Protein AF-0000000072558453 (afdb_homodimer)

Foldseek 3Di:
DPALWDLKKKKKKQWAWDPPDDLVRLVCCVVPPQVVLLCVLLVVLAWPDKDKDADDPPPPVVPPPDDDDPGGIMIMIIGNDPVSVVSSCVPPCCVVPNVVSCVVITDPVRMDMDMDTGGHQDDPRDGNDPPPDPPDD/DPALWDLKKKKKKQWAWDPPDDLVRLVCCVVPPQVVLLCVLLVVLAWPDKDKAADDPPPPVVPPPDDDDPGGIMIMIIGNDPVSVVSSCVPPCCVVPNVVSCVVITDPVRMDMDMDTGGHQDDPRDGNDPPPDVDDD

Nearest PDB structures (foldseek):
  3hf5-assembly2_C  TM=7.304E-01  e=2.212E-05  Pseudomonas reinekei
  3hfk-assembly1_D  TM=7.190E-01  e=1.842E-05  Pseudomonas reinekei
  3hfk-assembly1_A  TM=7.250E-01  e=2.081E-05  Pseudomonas reinekei
  6ntb-assembly1_B  TM=5.674E-01  e=9.727E-03  Cyanobium sp. PCC 7001
  4aff-assembly1_A  TM=5.437E-01  e=4.455E-02  Synechococcus elongatus

InterPro domains:
  IPR009799 EthD domain [PF07110] (18-106)
  IPR011008 Dimeric alpha-beta barrel [SSF54909] (9-112)

Secondary structure (DSSP, 8-state):
---SEEEEEEEEEEE-BPTT--HHHHHHHIIIIIHHHHHHHHHHTT--EEEEEEEPS-GGGG-TT--B---SEEEEEEESSHHHHHHHHHSHHIIIIIHHHHHHHB-TTT-EEEEEEEEEEEETTEE----S-----/---SEEEEEEEEEEE-BPTT--HHHHHHHIIIIIHHHHHHHHHHTT--EEEEEEEPS-GGGG-TT--B---SEEEEEEESSHHHHHHHHHSHHIIIIIHHHHHHHB-TTT-EEEEEEEEEEEETTEE----S-----

Sequence (274 aa):
MASTFRNVVKATFLVSKKEGLSDEEFRQHYTDIHAPMALEVCRRHGVLAYSIAEKETTRSAFGENAAFIDCDAITTFIFPDMQSLIGSFADPDYEARLAPDKATFCNRLKSQFAVSDEFSVVADGQEYMKRGSEFLGMASTFRNVVKATFLVSKKEGLSDEEFRQHYTDIHAPMALEVCRRHGVLAYSIAEKETTRSAFGENAAFIDCDAITTFIFPDMQSLIGSFADPDYEARLAPDKATFCNRLKSQFAVSDEFSVVADGQEYMKRGSEFLG

Structure (mmCIF, N/CA/C/O backbone):
data_AF-0000000072558453-model_v1
#
loop_
_entity.id
_entity.type
_entity.pdbx_description
1 polymer 'Predicted protein'
#
loop_
_atom_site.group_PDB
_atom_site.id
_atom_site.type_symbol
_atom_site.label_atom_id
_atom_site.label_alt_id
_atom_site.label_comp_id
_atom_site.label_asym_id
_atom_site.label_entity_id
_atom_site.label_seq_id
_atom_site.pdbx_PDB_ins_code
_atom_site.Cartn_x
_atom_site.Cartn_y
_atom_site.Cartn_z
_atom_site.occupancy
_atom_site.B_iso_or_equiv
_atom_site.auth_seq_id
_atom_site.auth_comp_id
_atom_site.auth_asym_id
_atom_site.auth_atom_id
_atom_site.pdbx_PDB_model_num
ATOM 1 N N . MET A 1 1 ? 11.539 2.85 23.312 1 37.09 1 MET A N 1
ATOM 2 C CA . MET A 1 1 ? 10.445 3.326 22.469 1 37.09 1 MET A CA 1
ATOM 3 C C . MET A 1 1 ? 10.227 2.402 21.281 1 37.09 1 MET A C 1
ATOM 5 O O . MET A 1 1 ? 11.164 1.774 20.797 1 37.09 1 MET A O 1
ATOM 9 N N . ALA A 1 2 ? 9.141 1.786 21.297 1 44.81 2 ALA A N 1
ATOM 10 C CA . ALA A 1 2 ? 8.938 0.788 20.25 1 44.81 2 ALA A CA 1
ATOM 11 C C . ALA A 1 2 ? 9.406 1.312 18.891 1 44.81 2 ALA A C 1
ATOM 13 O O . ALA A 1 2 ? 9.148 2.467 18.547 1 44.81 2 ALA A O 1
ATOM 14 N N . SER A 1 3 ? 10.438 0.73 18.406 1 49.59 3 SER A N 1
ATOM 15 C CA . SER A 1 3 ? 11.047 1.171 17.156 1 49.59 3 SER A CA 1
ATOM 16 C C . SER A 1 3 ? 10 1.323 16.062 1 49.59 3 SER A C 1
ATOM 18 O O . SER A 1 3 ? 9.109 0.483 15.922 1 49.59 3 SER A O 1
ATOM 20 N N . THR A 1 4 ? 9.812 2.512 15.445 1 60.72 4 THR A N 1
ATOM 21 C CA . THR A 1 4 ? 8.914 2.848 14.344 1 60.72 4 THR A CA 1
ATOM 22 C C . THR A 1 4 ? 9.258 2.035 13.102 1 60.72 4 THR A C 1
ATOM 24 O O . THR A 1 4 ? 8.438 1.909 12.188 1 60.72 4 THR A O 1
ATOM 27 N N . PHE A 1 5 ? 10.469 1.479 13.211 1 66.44 5 PHE A N 1
ATOM 28 C CA . PHE A 1 5 ? 10.922 0.74 12.039 1 66.44 5 PHE A CA 1
ATOM 29 C C . PHE A 1 5 ? 10.586 -0.741 12.172 1 66.44 5 PHE A C 1
ATOM 31 O O . PHE A 1 5 ? 10.836 -1.349 13.219 1 66.44 5 PHE A O 1
ATOM 38 N N . ARG A 1 6 ? 9.906 -1.085 11.148 1 71.94 6 ARG A N 1
ATOM 39 C CA . ARG A 1 6 ? 9.688 -2.525 11.055 1 71.94 6 ARG A CA 1
ATOM 40 C C . ARG A 1 6 ? 10.82 -3.197 10.281 1 71.94 6 ARG A C 1
ATOM 42 O O . ARG A 1 6 ? 11.148 -2.779 9.164 1 71.94 6 ARG A O 1
ATOM 49 N N . ASN A 1 7 ? 11.484 -4.043 10.883 1 83.5 7 ASN A N 1
ATOM 50 C CA . ASN A 1 7 ? 12.539 -4.777 10.195 1 83.5 7 ASN A CA 1
ATOM 51 C C . ASN A 1 7 ? 11.961 -5.82 9.242 1 83.5 7 ASN A C 1
ATOM 53 O O . ASN A 1 7 ? 12.203 -7.016 9.406 1 83.5 7 ASN A O 1
ATOM 57 N N . VAL A 1 8 ? 11.117 -5.289 8.344 1 92.38 8 VAL A N 1
ATOM 58 C CA . VAL A 1 8 ? 10.492 -6.129 7.32 1 92.38 8 VAL A CA 1
ATOM 59 C C . VAL A 1 8 ? 10.656 -5.48 5.949 1 92.38 8 VAL A C 1
ATOM 61 O O . VAL A 1 8 ? 11.133 -4.348 5.844 1 92.38 8 VAL A O 1
ATOM 64 N N . VAL A 1 9 ? 10.398 -6.277 4.945 1 93.06 9 VAL A N 1
ATOM 65 C CA . VAL A 1 9 ? 10.359 -5.777 3.574 1 93.06 9 VAL A CA 1
ATOM 66 C C . VAL A 1 9 ? 8.93 -5.805 3.051 1 93.06 9 VAL A C 1
ATOM 68 O O . VAL A 1 9 ? 8.242 -6.824 3.154 1 93.06 9 VAL A O 1
ATOM 71 N N . LYS A 1 10 ? 8.531 -4.656 2.553 1 95.19 10 LYS A N 1
ATOM 72 C CA . LYS A 1 10 ? 7.195 -4.527 1.973 1 95.19 10 LYS A CA 1
ATOM 73 C C . LYS A 1 10 ? 7.258 -4.516 0.448 1 95.19 10 LYS A C 1
ATOM 75 O O . LYS A 1 10 ? 8.008 -3.734 -0.142 1 95.19 10 LYS A O 1
ATOM 80 N N . ALA A 1 11 ? 6.504 -5.414 -0.154 1 95.62 11 ALA A N 1
ATOM 81 C CA . ALA A 1 11 ? 6.285 -5.379 -1.598 1 95.62 11 ALA A CA 1
ATOM 82 C C . ALA A 1 11 ? 4.863 -4.93 -1.926 1 95.62 11 ALA A C 1
ATOM 84 O O . ALA A 1 11 ? 3.893 -5.488 -1.409 1 95.62 11 ALA A O 1
ATOM 85 N N . THR A 1 12 ? 4.754 -3.875 -2.717 1 96.62 12 THR A N 1
ATOM 86 C CA . THR A 1 12 ? 3.467 -3.342 -3.152 1 96.62 12 THR A CA 1
ATOM 87 C C . THR A 1 12 ? 3.309 -3.48 -4.664 1 96.62 12 THR A C 1
ATOM 89 O O . THR A 1 12 ? 4.191 -3.084 -5.426 1 96.62 12 THR A O 1
ATOM 92 N N . PHE A 1 13 ? 2.184 -4.062 -5.094 1 96.69 13 PHE A N 1
ATOM 93 C CA . PHE A 1 13 ? 1.881 -4.227 -6.512 1 96.69 13 PHE A CA 1
ATOM 94 C C . PHE A 1 13 ? 0.642 -3.426 -6.895 1 96.69 13 PHE A C 1
ATOM 96 O O . PHE A 1 13 ? -0.406 -3.551 -6.262 1 96.69 13 PHE A O 1
ATOM 103 N N . LEU A 1 14 ? 0.81 -2.539 -7.844 1 97.06 14 LEU A N 1
ATOM 104 C CA . LEU A 1 14 ? -0.334 -1.99 -8.562 1 97.06 14 LEU A CA 1
ATOM 105 C C . LEU A 1 14 ? -0.692 -2.863 -9.766 1 97.06 14 LEU A C 1
ATOM 107 O O . LEU A 1 14 ? -0.005 -2.834 -10.789 1 97.06 14 LEU A O 1
ATOM 111 N N . VAL A 1 15 ? -1.794 -3.605 -9.633 1 97.38 15 VAL A N 1
ATOM 112 C CA . VAL A 1 15 ? -2.148 -4.594 -10.648 1 97.38 15 VAL A CA 1
ATOM 113 C C . VAL A 1 15 ? -3.232 -4.023 -11.562 1 97.38 15 VAL A C 1
ATOM 115 O O . VAL A 1 15 ? -4.277 -3.57 -11.094 1 97.38 15 VAL A O 1
ATOM 118 N N . SER A 1 16 ? -2.949 -4.031 -12.859 1 97 16 SER A N 1
ATOM 119 C CA . SER A 1 16 ? -3.928 -3.639 -13.867 1 97 16 SER A CA 1
ATOM 120 C C . SER A 1 16 ? -4.395 -4.84 -14.68 1 97 16 SER A C 1
ATOM 122 O O . SER A 1 16 ? -3.582 -5.68 -15.078 1 97 16 SER A O 1
ATOM 124 N N . LYS A 1 17 ? -5.625 -4.852 -14.836 1 97.44 17 LYS A N 1
ATOM 125 C CA . LYS A 1 17 ? -6.18 -5.992 -15.555 1 97.44 17 LYS A CA 1
ATOM 126 C C . LYS A 1 17 ? -5.859 -5.914 -17.047 1 97.44 17 LYS A C 1
ATOM 128 O O . LYS A 1 17 ? -5.672 -4.824 -17.594 1 97.44 17 LYS A O 1
ATOM 133 N N . LYS A 1 18 ? -5.812 -7.062 -17.672 1 97.25 18 LYS A N 1
ATOM 134 C CA . LYS A 1 18 ? -5.625 -7.168 -19.125 1 97.25 18 LYS A CA 1
ATOM 135 C C . LYS A 1 18 ? -6.793 -6.539 -19.875 1 97.25 18 LYS A C 1
ATOM 137 O O . LYS A 1 18 ? -7.945 -6.656 -19.453 1 97.25 18 LYS A O 1
ATOM 142 N N . GLU A 1 19 ? -6.449 -5.949 -21 1 96.69 19 GLU A N 1
ATOM 143 C CA . GLU A 1 19 ? -7.496 -5.379 -21.844 1 96.69 19 GLU A CA 1
ATOM 144 C C . GLU A 1 19 ? -8.539 -6.426 -22.219 1 96.69 19 GLU A C 1
ATOM 146 O O . GLU A 1 19 ? -8.195 -7.566 -22.531 1 96.69 19 GLU A O 1
ATOM 151 N N . GLY A 1 20 ? -9.781 -6.02 -22.109 1 96.88 20 GLY A N 1
ATOM 152 C CA . GLY A 1 20 ? -10.852 -6.906 -22.516 1 96.88 20 GLY A CA 1
ATOM 153 C C . GLY A 1 20 ? -11.508 -7.633 -21.359 1 96.88 20 GLY A C 1
ATOM 154 O O . GLY A 1 20 ? -12.617 -8.156 -21.5 1 96.88 20 GLY A O 1
ATOM 155 N N . LEU A 1 21 ? -10.852 -7.77 -20.266 1 97.12 21 LEU A N 1
ATOM 156 C CA . LEU A 1 21 ? -11.445 -8.398 -19.094 1 97.12 21 LEU A CA 1
ATOM 157 C C . LEU A 1 21 ? -12.367 -7.426 -18.359 1 97.12 21 LEU A C 1
ATOM 159 O O . LEU A 1 21 ? -12.047 -6.246 -18.219 1 97.12 21 LEU A O 1
ATOM 163 N N . SER A 1 22 ? -13.484 -7.941 -17.938 1 96.5 22 SER A N 1
ATOM 164 C CA . SER A 1 22 ? -14.328 -7.148 -17.062 1 96.5 22 SER A CA 1
ATOM 165 C C . SER A 1 22 ? -13.75 -7.074 -15.648 1 96.5 22 SER A C 1
ATOM 167 O O . SER A 1 22 ? -12.906 -7.898 -15.281 1 96.5 22 SER A O 1
ATOM 169 N N . ASP A 1 23 ? -14.227 -6.09 -14.922 1 93.44 23 ASP A N 1
ATOM 170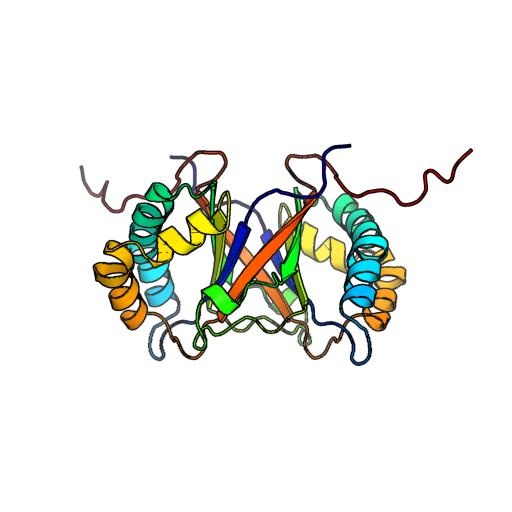 C CA . ASP A 1 23 ? -13.805 -5.98 -13.531 1 93.44 23 ASP A CA 1
ATOM 171 C C . ASP A 1 23 ? -14.102 -7.273 -12.766 1 93.44 23 ASP A C 1
ATOM 173 O O . ASP A 1 23 ? -13.273 -7.734 -11.977 1 93.44 23 ASP A O 1
ATOM 177 N N . GLU A 1 24 ? -15.25 -7.805 -13.047 1 94.31 24 GLU A N 1
ATOM 178 C CA . GLU A 1 24 ? -15.68 -9.008 -12.344 1 94.31 24 GLU A CA 1
ATOM 179 C C . GLU A 1 24 ? -14.805 -10.203 -12.711 1 94.31 24 GLU A C 1
ATOM 181 O O . GLU A 1 24 ? -14.391 -10.969 -11.844 1 94.31 24 GLU A O 1
ATOM 186 N N . GLU A 1 25 ? -14.508 -10.359 -13.945 1 96.31 25 GLU A N 1
ATOM 187 C CA . GLU A 1 25 ? -13.656 -11.453 -14.398 1 96.31 25 GLU A CA 1
ATOM 188 C C . GLU A 1 25 ? -12.258 -11.352 -13.789 1 96.31 25 GLU A C 1
ATOM 190 O O . GLU A 1 25 ? -11.695 -12.344 -13.328 1 96.31 25 GLU A O 1
ATOM 195 N N . PHE A 1 26 ? -11.734 -10.164 -13.812 1 96.62 26 PHE A N 1
ATOM 196 C CA . PHE A 1 26 ? -10.422 -9.93 -13.227 1 96.62 26 PHE A CA 1
ATOM 197 C C . PHE A 1 26 ? -10.422 -10.266 -11.742 1 96.62 26 PHE A C 1
ATOM 199 O O . PHE A 1 26 ? -9.586 -11.039 -11.273 1 96.62 26 PHE A O 1
ATOM 206 N N . ARG A 1 27 ? -11.352 -9.695 -11.094 1 93.44 27 ARG A N 1
ATOM 207 C CA . ARG A 1 27 ? -11.406 -9.875 -9.641 1 93.44 27 ARG A CA 1
ATOM 208 C C . ARG A 1 27 ? -11.523 -11.352 -9.273 1 93.44 27 ARG A C 1
ATOM 210 O O . ARG A 1 27 ? -10.828 -11.828 -8.383 1 93.44 27 ARG A O 1
ATOM 217 N N . GLN A 1 28 ? -12.422 -12.078 -9.93 1 93.56 28 GLN A N 1
ATOM 218 C CA . GLN A 1 28 ? -12.625 -13.492 -9.648 1 93.56 28 GLN A CA 1
ATOM 219 C C . GLN A 1 28 ? -11.352 -14.297 -9.891 1 93.56 28 GLN A C 1
ATOM 221 O O . GLN A 1 28 ? -10.938 -15.094 -9.039 1 93.56 28 GLN A O 1
ATOM 226 N N . HIS A 1 29 ? -10.758 -14.07 -10.984 1 96.56 29 HIS A N 1
ATOM 227 C CA . HIS A 1 29 ? -9.539 -14.812 -11.289 1 96.56 29 HIS A CA 1
ATOM 228 C C . HIS A 1 29 ? -8.422 -14.453 -10.312 1 96.56 29 HIS A C 1
ATOM 230 O O . HIS A 1 29 ? -7.727 -15.336 -9.805 1 96.56 29 HIS A O 1
ATOM 236 N N . TYR A 1 30 ? -8.281 -13.188 -10.055 1 95.56 30 TYR A N 1
ATOM 237 C CA . TYR A 1 30 ? -7.184 -12.68 -9.234 1 95.56 30 TYR A CA 1
ATOM 238 C C . TYR A 1 30 ? -7.293 -13.195 -7.805 1 95.56 30 TYR A C 1
ATOM 240 O O . TYR A 1 30 ? -6.312 -13.68 -7.234 1 95.56 30 TYR A O 1
ATOM 248 N N . THR A 1 31 ? -8.453 -13.172 -7.301 1 92.69 31 THR A N 1
ATOM 249 C CA . THR A 1 31 ? -8.625 -13.477 -5.887 1 92.69 31 THR A CA 1
ATOM 250 C C . THR A 1 31 ? -8.852 -14.969 -5.676 1 92.69 31 THR A C 1
ATOM 252 O O . THR A 1 31 ? -8.422 -15.531 -4.668 1 92.69 31 THR A O 1
ATOM 255 N N . ASP A 1 32 ? -9.453 -15.594 -6.684 1 92.88 32 ASP A N 1
ATOM 256 C CA . ASP A 1 32 ? -9.875 -16.969 -6.457 1 92.88 32 ASP A CA 1
ATOM 257 C C . ASP A 1 32 ? -8.883 -17.969 -7.07 1 92.88 32 ASP A C 1
ATOM 259 O O . ASP A 1 32 ? -8.891 -19.141 -6.727 1 92.88 32 ASP A O 1
ATOM 263 N N . ILE A 1 33 ? -8.141 -17.531 -7.922 1 95.56 33 ILE A N 1
ATOM 264 C CA . ILE A 1 33 ? -7.227 -18.453 -8.594 1 95.56 33 ILE A CA 1
ATOM 265 C C . ILE A 1 33 ? -5.781 -18.016 -8.344 1 95.56 33 ILE A C 1
ATOM 267 O O . ILE A 1 33 ? -4.977 -18.797 -7.832 1 95.56 33 ILE A O 1
ATOM 271 N N . HIS A 1 34 ? -5.449 -16.766 -8.633 1 97.12 34 HIS A N 1
ATOM 272 C CA . HIS A 1 34 ? -4.059 -16.328 -8.57 1 97.12 34 HIS A CA 1
ATOM 273 C C . HIS A 1 34 ? -3.584 -16.234 -7.121 1 97.12 34 HIS A C 1
ATOM 275 O O . HIS A 1 34 ? -2.48 -16.672 -6.793 1 97.12 34 HIS A O 1
ATOM 281 N N . ALA A 1 35 ? -4.402 -15.68 -6.301 1 95.19 35 ALA A N 1
ATOM 282 C CA . ALA A 1 35 ? -3.99 -15.391 -4.934 1 95.19 35 ALA A CA 1
ATOM 283 C C . ALA A 1 35 ? -3.658 -16.672 -4.176 1 95.19 35 ALA A C 1
ATOM 285 O O . ALA A 1 35 ? -2.623 -16.766 -3.508 1 95.19 35 ALA A O 1
ATOM 286 N N . PRO A 1 36 ? -4.496 -17.719 -4.309 1 94.69 36 PRO A N 1
ATOM 287 C CA . PRO A 1 36 ? -4.121 -18.969 -3.643 1 94.69 36 PRO A CA 1
ATOM 288 C C . PRO A 1 36 ? -2.793 -19.531 -4.145 1 94.69 36 PRO A C 1
ATOM 290 O O . PRO A 1 36 ? -2.004 -20.062 -3.357 1 94.69 36 PRO A O 1
ATOM 293 N N . MET A 1 37 ? -2.521 -19.438 -5.367 1 96 37 MET A N 1
ATOM 294 C CA . MET A 1 37 ? -1.248 -19.891 -5.918 1 96 37 MET A CA 1
ATOM 295 C C . MET A 1 37 ? -0.089 -19.062 -5.359 1 96 37 MET A C 1
ATOM 297 O O . MET A 1 37 ? 0.942 -19.625 -4.977 1 96 37 MET A O 1
ATOM 301 N N . ALA A 1 38 ? -0.252 -17.766 -5.324 1 97.38 38 ALA A N 1
ATOM 302 C CA . ALA A 1 38 ? 0.771 -16.875 -4.773 1 97.38 38 ALA A CA 1
ATOM 303 C C . ALA A 1 38 ? 1.033 -17.188 -3.303 1 97.38 38 ALA A C 1
ATOM 305 O O . ALA A 1 38 ? 2.184 -17.203 -2.859 1 97.38 38 ALA A O 1
ATOM 306 N N . LEU A 1 39 ? -0.018 -17.438 -2.623 1 96.12 39 LEU A N 1
ATOM 307 C CA . LEU A 1 39 ? 0.106 -17.734 -1.201 1 96.12 39 LEU A CA 1
ATOM 308 C C . LEU A 1 39 ? 0.962 -18.969 -0.98 1 96.12 39 LEU A C 1
ATOM 310 O O . LEU A 1 39 ? 1.784 -19.016 -0.062 1 96.12 39 LEU A O 1
ATOM 314 N N . GLU A 1 40 ? 0.74 -19.953 -1.762 1 96.06 40 GLU A N 1
ATOM 315 C CA . GLU A 1 40 ? 1.517 -21.172 -1.637 1 96.06 40 GLU A CA 1
ATOM 316 C C . GLU A 1 40 ? 3.012 -20.906 -1.758 1 96.06 40 GLU A C 1
ATOM 318 O O . GLU A 1 40 ? 3.805 -21.375 -0.941 1 96.06 40 GLU A O 1
ATOM 323 N N . VAL A 1 41 ? 3.361 -20.125 -2.678 1 97.5 41 VAL A N 1
ATOM 324 C CA . VAL A 1 41 ? 4.762 -19.797 -2.902 1 97.5 41 VAL A CA 1
ATOM 325 C C . VAL A 1 41 ? 5.266 -18.906 -1.767 1 97.5 41 VAL A C 1
ATOM 327 O O . VAL A 1 41 ? 6.32 -19.172 -1.187 1 97.5 41 VAL A O 1
ATOM 330 N N . CYS A 1 42 ? 4.516 -17.891 -1.441 1 97.5 42 CYS A N 1
ATOM 331 C CA . CYS A 1 42 ? 4.949 -16.906 -0.452 1 97.5 42 CYS A CA 1
ATOM 332 C C . CYS A 1 42 ? 5.082 -17.547 0.926 1 97.5 42 CYS A C 1
ATOM 334 O O . CYS A 1 42 ? 5.973 -17.188 1.697 1 97.5 42 CYS A O 1
ATOM 336 N N . ARG A 1 43 ? 4.27 -18.484 1.165 1 96.19 43 ARG A N 1
ATOM 337 C CA . ARG A 1 43 ? 4.34 -19.172 2.443 1 96.19 43 ARG A CA 1
ATOM 338 C C . ARG A 1 43 ? 5.66 -19.922 2.588 1 96.19 43 ARG A C 1
ATOM 340 O O . ARG A 1 43 ? 6.266 -19.922 3.66 1 96.19 43 ARG A O 1
ATOM 347 N N . ARG A 1 44 ? 6.117 -20.516 1.561 1 97.44 44 ARG A N 1
ATOM 348 C CA . ARG A 1 44 ? 7.383 -21.25 1.577 1 97.44 44 ARG A CA 1
ATOM 349 C C . ARG A 1 44 ? 8.547 -20.312 1.91 1 97.44 44 ARG A C 1
ATOM 351 O O . ARG A 1 44 ? 9.602 -20.766 2.363 1 97.44 44 ARG A O 1
ATOM 358 N N . HIS A 1 45 ? 8.258 -19.062 1.711 1 97.94 45 HIS A N 1
ATOM 359 C CA . HIS A 1 45 ? 9.352 -18.094 1.876 1 97.94 45 HIS A CA 1
ATOM 360 C C . HIS A 1 45 ? 9.078 -17.141 3.029 1 97.94 45 HIS A C 1
ATOM 362 O O . HIS A 1 45 ? 9.664 -16.062 3.098 1 97.94 45 HIS A O 1
ATOM 368 N N . GLY A 1 46 ? 8.086 -17.438 3.826 1 97.31 46 GLY A N 1
ATOM 369 C CA . GLY A 1 46 ? 7.949 -16.797 5.125 1 97.31 46 GLY A CA 1
ATOM 370 C C . GLY A 1 46 ? 7.156 -15.5 5.078 1 97.31 46 GLY A C 1
ATOM 371 O O . GLY A 1 46 ? 7.395 -14.594 5.875 1 97.31 46 GLY A O 1
ATOM 372 N N . VAL A 1 47 ? 6.23 -15.422 4.238 1 97.38 47 VAL A N 1
ATOM 373 C CA . VAL A 1 47 ? 5.41 -14.219 4.168 1 97.38 47 VAL A CA 1
ATOM 374 C C . VAL A 1 47 ? 4.723 -13.984 5.516 1 97.38 47 VAL A C 1
ATOM 376 O O . VAL A 1 47 ? 4.25 -14.922 6.148 1 97.38 47 VAL A O 1
ATOM 379 N N . LEU A 1 48 ? 4.742 -12.703 5.938 1 95.56 48 LEU A N 1
ATOM 380 C CA . LEU A 1 48 ? 4.168 -12.32 7.223 1 95.56 48 LEU A CA 1
ATOM 381 C C . LEU A 1 48 ? 2.768 -11.75 7.043 1 95.56 48 LEU A C 1
ATOM 383 O O . LEU A 1 48 ? 1.928 -11.859 7.938 1 95.56 48 LEU A O 1
ATOM 387 N N . ALA A 1 49 ? 2.57 -11.172 5.945 1 94.81 49 ALA A N 1
ATOM 388 C CA . ALA A 1 49 ? 1.263 -10.609 5.621 1 94.81 49 ALA A CA 1
ATOM 389 C C . ALA A 1 49 ? 1.046 -10.555 4.113 1 94.81 49 ALA A C 1
ATOM 391 O O . ALA A 1 49 ? 1.999 -10.391 3.348 1 94.81 49 ALA A O 1
ATOM 392 N N . TYR A 1 50 ? -0.112 -10.734 3.695 1 96.62 50 TYR A N 1
ATOM 393 C CA . TYR A 1 50 ? -0.587 -10.68 2.316 1 96.62 50 TYR A CA 1
ATOM 394 C C . TYR A 1 50 ? -2.008 -10.133 2.25 1 96.62 50 TYR A C 1
ATOM 396 O O . TYR A 1 50 ? -2.926 -10.695 2.854 1 96.62 50 TYR A O 1
ATOM 404 N N . SER A 1 51 ? -2.145 -9 1.57 1 95.69 51 SER A N 1
ATOM 405 C CA . SER A 1 51 ? -3.469 -8.398 1.445 1 95.69 51 SER A CA 1
ATOM 406 C C . SER A 1 51 ? -3.723 -7.91 0.024 1 95.69 51 SER A C 1
ATOM 408 O O . SER A 1 51 ? -2.783 -7.559 -0.694 1 95.69 51 SER A O 1
ATOM 410 N N . ILE A 1 52 ? -4.988 -7.918 -0.346 1 94.69 52 ILE A N 1
ATOM 411 C CA . ILE A 1 52 ? -5.449 -7.395 -1.628 1 94.69 52 ILE A CA 1
ATOM 412 C C . ILE A 1 52 ? -6.492 -6.305 -1.395 1 94.69 52 ILE A C 1
ATOM 414 O O . ILE A 1 52 ? -7.5 -6.535 -0.721 1 94.69 52 ILE A O 1
ATOM 418 N N . ALA A 1 53 ? -6.137 -5.133 -1.913 1 93.81 53 ALA A N 1
ATOM 419 C CA . ALA A 1 53 ? -7.051 -3.998 -1.846 1 93.81 53 ALA A CA 1
ATOM 420 C C . ALA A 1 53 ? -7.688 -3.723 -3.207 1 93.81 53 ALA A C 1
ATOM 422 O O . ALA A 1 53 ? -6.984 -3.441 -4.18 1 93.81 53 ALA A O 1
ATOM 423 N N . GLU A 1 54 ? -8.953 -3.828 -3.227 1 89.5 54 GLU A 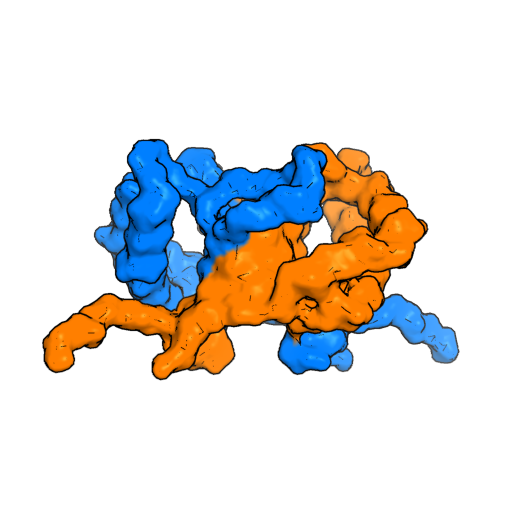N 1
ATOM 424 C CA . GLU A 1 54 ? -9.695 -3.59 -4.465 1 89.5 54 GLU A CA 1
ATOM 425 C C . GLU A 1 54 ? -10.305 -2.191 -4.484 1 89.5 54 GLU A C 1
ATOM 427 O O . GLU A 1 54 ? -10.789 -1.705 -3.459 1 89.5 54 GLU A O 1
ATOM 432 N N . LYS A 1 55 ? -10.125 -1.586 -5.633 1 77.81 55 LYS A N 1
ATOM 433 C CA . LYS A 1 55 ? -10.617 -0.22 -5.785 1 77.81 55 LYS A CA 1
ATOM 434 C C . LYS A 1 55 ? -12.07 -0.108 -5.348 1 77.81 55 LYS A C 1
ATOM 436 O O . LYS A 1 55 ? -12.883 -0.985 -5.648 1 77.81 55 LYS A O 1
ATOM 441 N N . GLU A 1 56 ? -12.266 0.886 -4.492 1 70.56 56 GLU A N 1
ATOM 442 C CA . GLU A 1 56 ? -13.648 1.144 -4.086 1 70.56 56 GLU A CA 1
ATOM 443 C C . GLU A 1 56 ? -14.383 1.992 -5.121 1 70.56 56 GLU A C 1
ATOM 445 O O . GLU A 1 56 ? -13.766 2.822 -5.797 1 70.56 56 GLU A O 1
ATOM 450 N N . THR A 1 57 ? -15.641 1.778 -5.191 1 62.59 57 THR A N 1
ATOM 451 C CA . THR A 1 57 ? -16.547 2.426 -6.121 1 62.59 57 THR A CA 1
ATOM 452 C C . THR A 1 57 ? -16.922 3.826 -5.637 1 62.59 57 THR A C 1
ATOM 454 O O . THR A 1 57 ? -17.5 4.613 -6.383 1 62.59 57 THR A O 1
ATOM 457 N N . THR A 1 58 ? -16.516 4.176 -4.441 1 65.88 58 THR A N 1
ATOM 458 C CA . THR A 1 58 ? -17.078 5.449 -3.998 1 65.88 58 THR A CA 1
ATOM 459 C C . THR A 1 58 ? -16.062 6.578 -4.207 1 65.88 58 THR A C 1
ATOM 461 O O . THR A 1 58 ? -15.898 7.438 -3.342 1 65.88 58 THR A O 1
ATOM 464 N N . ARG A 1 59 ? -15.594 6.742 -5.32 1 70.94 59 ARG A N 1
ATOM 465 C CA . ARG A 1 59 ? -14.648 7.781 -5.707 1 70.94 59 ARG A CA 1
ATOM 466 C C . ARG A 1 59 ? -15.305 9.156 -5.691 1 70.94 59 ARG A C 1
ATOM 468 O O . ARG A 1 59 ? -14.625 10.172 -5.531 1 70.94 59 ARG A O 1
ATOM 475 N N . SER A 1 60 ? -16.5 9.148 -5.676 1 69.62 60 SER A N 1
ATOM 476 C CA . SER A 1 60 ? -17.219 10.406 -5.812 1 69.62 60 SER A CA 1
ATOM 477 C C . SER A 1 60 ? -17.094 11.258 -4.551 1 69.62 60 SER A C 1
ATOM 479 O O . SER A 1 60 ? -17.281 12.477 -4.594 1 69.62 60 SER A O 1
ATOM 481 N N . ALA A 1 61 ? -16.781 10.656 -3.49 1 75.12 61 ALA A N 1
ATOM 482 C CA . ALA A 1 61 ? -16.703 11.391 -2.227 1 75.12 61 ALA A CA 1
ATOM 483 C C . ALA A 1 61 ? -15.469 12.281 -2.191 1 75.12 61 ALA A C 1
ATOM 485 O O . ALA A 1 61 ? -15.375 13.195 -1.36 1 75.12 61 ALA A O 1
ATOM 486 N N . PHE A 1 62 ? -14.492 12.117 -3.076 1 80.81 62 PHE A N 1
ATOM 487 C CA . PHE A 1 62 ? -13.219 12.82 -2.977 1 80.81 62 PHE A CA 1
ATOM 488 C C . PHE A 1 62 ? -13.094 13.875 -4.07 1 80.81 62 PHE A C 1
ATOM 490 O O . PHE A 1 62 ? -12.07 14.555 -4.176 1 80.81 62 PHE A O 1
ATOM 497 N N . GLY A 1 63 ? -14.172 14.188 -4.559 1 71.88 63 GLY A N 1
ATOM 498 C CA . GLY A 1 63 ? -14.219 15.281 -5.52 1 71.88 63 GLY A CA 1
ATOM 499 C C . GLY A 1 63 ? -13.609 14.914 -6.859 1 71.88 63 GLY A C 1
ATOM 500 O O . GLY A 1 63 ? -12.898 13.914 -6.977 1 71.88 63 GLY A O 1
ATOM 501 N N . GLU A 1 64 ? -13.797 15.75 -7.789 1 67.19 64 GLU A N 1
ATOM 502 C CA . GLU A 1 64 ? -13.414 15.555 -9.18 1 67.19 64 GLU A CA 1
ATOM 503 C C . GLU A 1 64 ? -11.906 15.711 -9.367 1 67.19 64 GLU A C 1
ATOM 505 O O . GLU A 1 64 ? -11.336 15.211 -10.336 1 67.19 64 GLU A O 1
ATOM 510 N N . ASN A 1 65 ? -11.25 16.312 -8.367 1 69.31 65 ASN A N 1
ATOM 511 C CA . ASN A 1 65 ? -9.844 16.641 -8.539 1 69.31 65 ASN A CA 1
ATOM 512 C C . ASN A 1 65 ? -8.938 15.594 -7.906 1 69.31 65 ASN A C 1
ATOM 514 O O . ASN A 1 65 ? -7.711 15.711 -7.965 1 69.31 65 ASN A O 1
ATOM 518 N N . ALA A 1 66 ? -9.586 14.711 -7.402 1 75.62 66 ALA A N 1
ATOM 519 C CA . ALA A 1 66 ? -8.758 13.68 -6.773 1 75.62 66 ALA A CA 1
ATOM 520 C C . ALA A 1 66 ? -8.031 12.852 -7.82 1 75.62 66 ALA A C 1
ATOM 522 O O . ALA A 1 66 ? -8.641 12.375 -8.781 1 75.62 66 ALA A O 1
ATOM 523 N N . ALA A 1 67 ? -6.723 12.836 -7.754 1 86.56 67 ALA A N 1
ATOM 524 C CA . ALA A 1 67 ? -5.906 12 -8.625 1 86.56 67 ALA A CA 1
ATOM 525 C C . ALA A 1 67 ? -5.832 10.57 -8.102 1 86.56 67 ALA A C 1
ATOM 527 O O . ALA A 1 67 ? -5.066 10.281 -7.18 1 86.56 67 ALA A O 1
ATOM 528 N N . PHE A 1 68 ? -6.613 9.766 -8.727 1 91.62 68 PHE A N 1
ATOM 529 C CA . PHE A 1 68 ? -6.691 8.391 -8.258 1 91.62 68 PHE A CA 1
ATOM 530 C C . PHE A 1 68 ? -5.617 7.531 -8.914 1 91.62 68 PHE A C 1
ATOM 532 O O . PHE A 1 68 ? -5.266 7.75 -10.078 1 91.62 68 PHE A O 1
ATOM 539 N N . ILE A 1 69 ? -5.113 6.617 -8.141 1 94.12 69 ILE A N 1
ATOM 540 C CA . ILE A 1 69 ? -4.234 5.594 -8.703 1 94.12 69 ILE A CA 1
ATOM 541 C C . ILE A 1 69 ? -4.984 4.793 -9.758 1 94.12 69 ILE A C 1
ATOM 543 O O . ILE A 1 69 ? -6.109 4.344 -9.531 1 94.12 69 ILE A O 1
ATOM 547 N N . ASP A 1 70 ? -4.332 4.691 -10.906 1 92.12 70 ASP A N 1
ATOM 548 C CA . ASP A 1 70 ? -4.961 3.971 -12.008 1 92.12 70 ASP A CA 1
ATOM 549 C C . ASP A 1 70 ? -4.535 2.504 -12.023 1 92.12 70 ASP A C 1
ATOM 551 O O . ASP A 1 70 ? -3.551 2.146 -12.672 1 92.12 70 ASP A O 1
ATOM 555 N N . CYS A 1 71 ? -5.203 1.693 -11.25 1 95.5 71 CYS A N 1
ATOM 556 C CA . CYS A 1 71 ? -5.012 0.249 -11.195 1 95.5 71 CYS A CA 1
ATOM 557 C C . CYS A 1 71 ? -6.289 -0.455 -10.758 1 95.5 71 CYS A C 1
ATOM 559 O O . CYS A 1 71 ? -7.285 0.199 -10.445 1 95.5 71 CYS A O 1
ATOM 561 N N . ASP A 1 72 ? -6.285 -1.763 -10.875 1 95.5 72 ASP A N 1
ATOM 562 C CA . ASP A 1 72 ? -7.484 -2.531 -10.562 1 95.5 72 ASP A CA 1
ATOM 563 C C . ASP A 1 72 ? -7.379 -3.176 -9.18 1 95.5 72 ASP A C 1
ATOM 565 O O . ASP A 1 72 ? -8.398 -3.469 -8.547 1 95.5 72 ASP A O 1
ATOM 569 N N . ALA A 1 73 ? -6.184 -3.375 -8.695 1 96.19 73 ALA A N 1
ATOM 570 C CA . ALA A 1 73 ? -5.938 -3.893 -7.352 1 96.19 73 ALA A CA 1
ATOM 571 C C . ALA A 1 73 ? -4.586 -3.426 -6.824 1 96.19 73 ALA A C 1
ATOM 573 O O . ALA A 1 73 ? -3.633 -3.268 -7.59 1 96.19 73 ALA A O 1
ATOM 574 N N . ILE A 1 74 ? -4.547 -3.162 -5.57 1 97.12 74 ILE A N 1
ATOM 575 C CA . ILE A 1 74 ? -3.289 -2.939 -4.867 1 97.12 74 ILE A CA 1
ATOM 576 C C . ILE A 1 74 ? -3.016 -4.105 -3.92 1 97.12 74 ILE A C 1
ATOM 578 O O . ILE A 1 74 ? -3.744 -4.312 -2.947 1 97.12 74 ILE A O 1
ATOM 582 N N . THR A 1 75 ? -2.004 -4.824 -4.215 1 97.5 75 THR A N 1
ATOM 583 C CA . THR A 1 75 ? -1.642 -5.992 -3.424 1 97.5 75 THR A CA 1
ATOM 584 C C . THR A 1 75 ? -0.365 -5.734 -2.629 1 97.5 75 THR A C 1
ATOM 586 O O . THR A 1 75 ? 0.591 -5.156 -3.152 1 97.5 75 THR A O 1
ATOM 589 N N . THR A 1 76 ? -0.383 -6.152 -1.391 1 97.38 76 THR A N 1
ATOM 590 C CA . THR A 1 76 ? 0.757 -5.93 -0.509 1 97.38 76 THR A CA 1
ATOM 591 C C . THR A 1 76 ? 1.229 -7.242 0.107 1 97.38 76 THR A C 1
ATOM 593 O O . THR A 1 76 ? 0.415 -8.047 0.558 1 97.38 76 THR A O 1
ATOM 596 N N . PHE A 1 77 ? 2.533 -7.438 0.063 1 97.06 77 PHE A N 1
ATOM 597 C CA . PHE A 1 77 ? 3.205 -8.516 0.779 1 97.06 77 PHE A CA 1
ATOM 598 C C . PHE A 1 77 ? 4.199 -7.957 1.789 1 97.06 77 PHE A C 1
ATOM 600 O O . PHE A 1 77 ? 4.914 -6.992 1.499 1 97.06 77 PHE A O 1
ATOM 607 N N . ILE A 1 78 ? 4.258 -8.562 2.93 1 96.5 78 ILE A N 1
ATOM 608 C CA . ILE A 1 78 ? 5.293 -8.281 3.918 1 96.5 78 ILE A CA 1
ATOM 609 C C . ILE A 1 78 ? 6.141 -9.531 4.145 1 96.5 78 ILE A C 1
ATOM 611 O O . ILE A 1 78 ? 5.617 -10.594 4.504 1 96.5 78 ILE A O 1
ATOM 615 N N . PHE A 1 79 ? 7.398 -9.391 3.924 1 96.38 79 PHE A N 1
ATOM 616 C CA . PHE A 1 79 ? 8.367 -10.453 4.16 1 96.38 79 PHE A CA 1
ATOM 617 C C . PHE A 1 79 ? 9.328 -10.078 5.277 1 96.38 79 PHE A C 1
ATOM 619 O O . PHE A 1 79 ? 9.539 -8.891 5.547 1 96.38 79 PHE A O 1
ATOM 626 N N . PRO A 1 80 ? 9.969 -11.102 5.898 1 95.25 80 PRO A N 1
ATOM 627 C CA . PRO A 1 80 ? 10.891 -10.773 6.992 1 95.25 80 PRO A CA 1
ATOM 628 C C . PRO A 1 80 ? 12.164 -10.086 6.504 1 95.25 80 PRO A C 1
ATOM 630 O O . PRO A 1 80 ? 12.812 -9.367 7.266 1 95.25 80 PRO A O 1
ATOM 633 N N . ASP A 1 81 ? 12.539 -10.352 5.281 1 92.94 81 ASP A N 1
ATOM 634 C CA . ASP A 1 81 ? 13.758 -9.766 4.73 1 92.94 81 ASP A CA 1
ATOM 635 C C . ASP A 1 81 ? 13.758 -9.836 3.205 1 92.94 81 ASP A C 1
ATOM 637 O O . ASP A 1 81 ? 12.852 -10.414 2.604 1 92.94 81 ASP A O 1
ATOM 641 N N . MET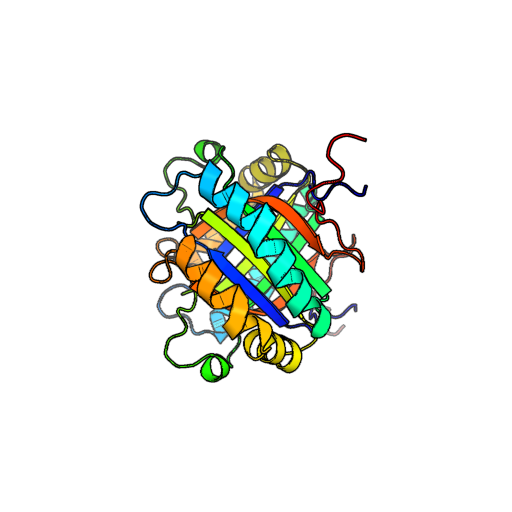 A 1 82 ? 14.75 -9.219 2.635 1 92.38 82 MET A N 1
ATOM 642 C CA . MET A 1 82 ? 14.883 -9.141 1.182 1 92.38 82 MET A CA 1
ATOM 643 C C . MET A 1 82 ? 15.102 -10.516 0.573 1 92.38 82 MET A C 1
ATOM 645 O O . MET A 1 82 ? 14.617 -10.805 -0.523 1 92.38 82 MET A O 1
ATOM 649 N N . GLN A 1 83 ? 15.812 -11.367 1.259 1 94.38 83 GLN A N 1
ATOM 650 C CA . GLN A 1 83 ? 16.078 -12.711 0.754 1 94.38 83 GLN A CA 1
ATOM 651 C C . GLN A 1 83 ? 14.797 -13.508 0.583 1 94.38 83 GLN A C 1
ATOM 653 O O . GLN A 1 83 ? 14.633 -14.227 -0.403 1 94.38 83 GLN A O 1
ATOM 658 N N . SER A 1 84 ? 13.945 -13.344 1.542 1 96.56 84 SER A N 1
ATOM 659 C CA . SER A 1 84 ? 12.656 -14.023 1.462 1 96.56 84 SER A CA 1
ATOM 660 C C . SER A 1 84 ? 11.859 -13.562 0.244 1 96.56 84 SER A C 1
ATOM 662 O O . SER A 1 84 ? 11.281 -14.383 -0.472 1 96.56 84 SER A O 1
ATOM 664 N N . LEU A 1 85 ? 11.828 -12.297 -0.02 1 95.31 85 LEU A N 1
ATOM 665 C CA . LEU A 1 85 ? 11.125 -11.75 -1.172 1 95.31 85 LEU A CA 1
ATOM 666 C C . LEU A 1 85 ? 11.742 -12.25 -2.475 1 95.31 85 LEU A C 1
ATOM 668 O O . LEU A 1 85 ? 11.031 -12.766 -3.342 1 95.31 85 LEU A O 1
ATOM 672 N N . ILE A 1 86 ? 13.008 -12.156 -2.557 1 93.56 86 ILE A N 1
ATOM 673 C CA . ILE A 1 86 ? 13.703 -12.602 -3.76 1 93.56 86 ILE A CA 1
ATOM 674 C C . ILE A 1 86 ? 13.477 -14.094 -3.965 1 93.56 86 ILE A C 1
ATOM 676 O O . ILE A 1 86 ? 13.234 -14.547 -5.09 1 93.56 86 ILE A O 1
ATOM 680 N N . GLY A 1 87 ? 13.57 -14.82 -2.891 1 96.06 87 GLY A N 1
ATOM 681 C CA . GLY A 1 87 ? 13.328 -16.25 -2.957 1 96.06 87 GLY A CA 1
ATOM 682 C C . GLY A 1 87 ? 11.953 -16.594 -3.498 1 96.06 87 GLY A C 1
ATOM 683 O O . GLY A 1 87 ? 11.789 -17.594 -4.195 1 96.06 87 GLY A O 1
ATOM 684 N N . SER A 1 88 ? 10.977 -15.789 -3.168 1 96.44 88 SER A N 1
ATOM 685 C CA . SER A 1 88 ? 9.625 -16.047 -3.654 1 96.44 88 SER A CA 1
ATOM 686 C C . SER A 1 88 ? 9.539 -15.875 -5.168 1 96.44 88 SER A C 1
ATOM 688 O O . SER A 1 88 ? 8.844 -16.625 -5.844 1 96.44 88 SER A O 1
ATOM 690 N N . PHE A 1 89 ? 10.219 -14.922 -5.773 1 93.56 89 PHE A N 1
ATOM 691 C CA . PHE A 1 89 ? 10.227 -14.711 -7.215 1 93.56 89 PHE A CA 1
ATOM 692 C C . PHE A 1 89 ? 11.07 -15.766 -7.914 1 93.56 89 PHE A C 1
ATOM 694 O O . PHE A 1 89 ? 10.867 -16.047 -9.094 1 93.56 89 PHE A O 1
ATOM 701 N N . ALA A 1 90 ? 12 -16.328 -7.145 1 94.88 90 ALA A N 1
ATOM 702 C CA . ALA A 1 90 ? 12.898 -17.344 -7.711 1 94.88 90 ALA A CA 1
ATOM 703 C C . ALA A 1 90 ? 12.336 -18.75 -7.535 1 94.88 90 ALA A C 1
ATOM 705 O O . ALA A 1 90 ? 12.898 -19.719 -8.039 1 94.88 90 ALA A O 1
ATOM 706 N N . ASP A 1 91 ? 11.305 -18.844 -6.816 1 97.19 91 ASP A N 1
ATOM 707 C CA . ASP A 1 91 ? 10.688 -20.141 -6.59 1 97.19 91 ASP A CA 1
ATOM 708 C C . ASP A 1 91 ? 10.312 -20.812 -7.914 1 97.19 91 ASP A C 1
ATOM 710 O O . ASP A 1 91 ? 9.773 -20.156 -8.812 1 97.19 91 ASP A O 1
ATOM 714 N N . PRO A 1 92 ? 10.555 -22.094 -8.062 1 97.5 92 PRO A N 1
ATOM 715 C CA . PRO A 1 92 ? 10.242 -22.781 -9.32 1 97.5 92 PRO A CA 1
ATOM 716 C C . PRO A 1 92 ? 8.766 -22.672 -9.695 1 97.5 92 PRO A C 1
ATOM 718 O O . PRO A 1 92 ? 8.422 -22.641 -10.875 1 97.5 92 PRO A O 1
ATOM 721 N N . ASP A 1 93 ? 7.945 -22.641 -8.719 1 97.44 93 ASP A N 1
ATOM 722 C CA . ASP A 1 93 ? 6.512 -22.562 -9 1 97.44 93 ASP A CA 1
ATOM 723 C C . ASP A 1 93 ? 6.129 -21.172 -9.516 1 97.44 93 ASP A C 1
ATOM 725 O O . ASP A 1 93 ? 5.062 -21.016 -10.109 1 97.44 93 ASP A O 1
ATOM 729 N N . TYR A 1 94 ? 6.918 -20.203 -9.227 1 96.69 94 TYR A N 1
ATOM 730 C CA . TYR A 1 94 ? 6.641 -18.891 -9.797 1 96.69 94 TYR A CA 1
ATOM 731 C C . TYR A 1 94 ? 6.723 -18.922 -11.32 1 96.69 94 TYR A C 1
ATOM 733 O O . TYR A 1 94 ? 5.773 -18.547 -12.008 1 96.69 94 TYR A O 1
ATOM 741 N N . GLU A 1 95 ? 7.801 -19.375 -11.805 1 94.69 95 GLU A N 1
ATOM 742 C CA . GLU A 1 95 ? 8.023 -19.422 -13.25 1 94.69 95 GLU A CA 1
ATOM 743 C C . GLU A 1 95 ? 7.09 -20.438 -13.914 1 94.69 95 GLU A C 1
ATOM 745 O O . GLU A 1 95 ? 6.594 -20.188 -15.016 1 94.69 95 GLU A O 1
ATOM 750 N N . ALA A 1 96 ? 6.859 -21.484 -13.203 1 97.19 96 ALA A N 1
ATOM 751 C CA . ALA A 1 96 ? 6.113 -22.594 -13.797 1 97.19 96 ALA A CA 1
ATOM 752 C C . ALA A 1 96 ? 4.613 -22.297 -13.805 1 97.19 96 ALA A C 1
ATOM 754 O O . ALA A 1 96 ? 3.895 -22.75 -14.703 1 97.19 96 ALA A O 1
ATOM 755 N N . ARG A 1 97 ? 4.137 -21.547 -12.797 1 97.44 97 ARG A N 1
ATOM 756 C CA . ARG A 1 97 ? 2.691 -21.453 -12.617 1 97.44 97 ARG A CA 1
ATOM 757 C C . ARG A 1 97 ? 2.244 -20 -12.508 1 97.44 97 ARG A C 1
ATOM 759 O O . ARG A 1 97 ? 1.318 -19.562 -13.203 1 97.44 97 ARG A O 1
ATOM 766 N N . LEU A 1 98 ? 2.883 -19.188 -11.648 1 97.44 98 LEU A N 1
ATOM 767 C CA . LEU A 1 98 ? 2.402 -17.844 -11.359 1 97.44 98 LEU A CA 1
ATOM 768 C C . LEU A 1 98 ? 2.635 -16.922 -12.539 1 97.44 98 LEU A C 1
ATOM 770 O O . LEU A 1 98 ? 1.738 -16.156 -12.93 1 97.44 98 LEU A O 1
ATOM 774 N N . ALA A 1 99 ? 3.816 -16.969 -13.141 1 95.06 99 ALA A N 1
ATOM 775 C CA . ALA A 1 99 ? 4.141 -16.078 -14.25 1 95.06 99 ALA A CA 1
ATOM 776 C C . ALA A 1 99 ? 3.234 -16.328 -15.453 1 95.06 99 ALA A C 1
ATOM 778 O O . ALA A 1 99 ? 2.615 -15.406 -15.977 1 95.06 99 ALA A O 1
ATOM 779 N N . PRO A 1 100 ? 3.064 -17.594 -15.859 1 97 100 PRO A N 1
ATOM 780 C CA . PRO A 1 100 ? 2.131 -17.859 -16.953 1 97 100 PRO A CA 1
ATOM 781 C C . PRO A 1 100 ? 0.697 -17.453 -16.625 1 97 100 PRO A C 1
ATOM 783 O O . PRO A 1 100 ? -0.032 -16.969 -17.5 1 97 100 PRO A O 1
ATOM 786 N N . ASP A 1 101 ? 0.258 -17.641 -15.43 1 97.81 101 ASP A N 1
ATOM 787 C CA . ASP A 1 101 ? -1.08 -17.234 -15.016 1 97.81 101 ASP A CA 1
ATOM 788 C C . ASP A 1 101 ? -1.244 -15.719 -15.117 1 97.81 101 ASP A C 1
ATOM 790 O O . ASP A 1 101 ? -2.266 -15.234 -15.602 1 97.81 101 ASP A O 1
ATOM 794 N N . LYS A 1 102 ? -0.264 -14.992 -14.633 1 96.81 102 LYS A N 1
ATOM 795 C CA . LYS A 1 102 ? -0.294 -13.531 -14.695 1 96.81 102 LYS A CA 1
ATOM 796 C C . LYS A 1 102 ? -0.527 -13.047 -16.125 1 96.81 102 LYS A C 1
ATOM 798 O O . LYS A 1 102 ? -1.26 -12.078 -16.344 1 96.81 102 LYS A O 1
ATOM 803 N N . ALA A 1 103 ? 0.016 -13.688 -17.062 1 95.69 103 ALA A N 1
ATOM 804 C CA . ALA A 1 103 ? -0.093 -13.297 -18.453 1 95.69 103 ALA A CA 1
ATOM 805 C C . ALA A 1 103 ? -1.537 -13.383 -18.938 1 95.69 103 ALA A C 1
ATOM 807 O O . ALA A 1 103 ? -1.895 -12.789 -19.953 1 95.69 103 ALA A O 1
ATOM 808 N N . THR A 1 104 ? -2.35 -14.062 -18.188 1 97.06 104 THR A N 1
ATOM 809 C CA . THR A 1 104 ? -3.721 -14.258 -18.641 1 97.06 104 THR A CA 1
ATOM 810 C C . THR A 1 104 ? -4.625 -13.141 -18.125 1 97.06 104 THR A C 1
ATOM 812 O O . THR A 1 104 ? -5.684 -12.883 -18.703 1 97.06 104 THR A O 1
ATOM 815 N N . PHE A 1 105 ? -4.254 -12.453 -17.062 1 98 105 PHE A N 1
ATOM 816 C CA . PHE A 1 105 ? -5.211 -11.523 -16.484 1 98 105 PHE A CA 1
ATOM 817 C C . PHE A 1 105 ? -4.57 -10.156 -16.266 1 98 105 PHE A C 1
ATOM 819 O O . PHE A 1 105 ? -5.27 -9.172 -16.031 1 98 105 PHE A O 1
ATOM 826 N N . CYS A 1 106 ? -3.311 -10.094 -16.312 1 97.12 106 CYS A N 1
ATOM 827 C CA . CYS A 1 106 ? -2.604 -8.883 -15.898 1 97.12 106 CYS A CA 1
ATOM 828 C C . CYS A 1 106 ? -2.027 -8.156 -17.094 1 97.12 106 CYS A C 1
ATOM 830 O O . CYS A 1 106 ? -1.43 -8.773 -17.984 1 97.12 106 CYS A O 1
ATOM 832 N N . ASN A 1 107 ? -2.252 -6.848 -17.219 1 97.06 107 ASN A N 1
ATOM 833 C CA . ASN A 1 107 ? -1.524 -5.98 -18.141 1 97.06 107 ASN A CA 1
ATOM 834 C C . ASN A 1 107 ? -0.136 -5.637 -17.609 1 97.06 107 ASN A C 1
ATOM 836 O O . ASN A 1 107 ? 0.012 -4.719 -16.797 1 97.06 107 ASN A O 1
ATOM 840 N N . ARG A 1 108 ? 0.793 -6.285 -18.078 1 92.94 108 ARG A N 1
ATOM 841 C CA . ARG A 1 108 ? 2.139 -6.176 -17.516 1 92.94 108 ARG A CA 1
ATOM 842 C C . ARG A 1 108 ? 2.738 -4.801 -17.812 1 92.94 108 ARG A C 1
ATOM 844 O O . ARG A 1 108 ? 3.57 -4.312 -17.047 1 92.94 108 ARG A O 1
ATOM 851 N N . LEU A 1 109 ? 2.287 -4.184 -18.828 1 92.75 109 LEU A N 1
ATOM 852 C CA . LEU A 1 109 ? 2.834 -2.891 -19.219 1 92.75 109 LEU A CA 1
ATOM 853 C C . LEU A 1 109 ? 2.311 -1.781 -18.312 1 92.75 109 LEU A C 1
ATOM 855 O O . LEU A 1 109 ? 2.953 -0.74 -18.172 1 92.75 109 LEU A O 1
ATOM 859 N N . LYS A 1 110 ? 1.213 -2.057 -17.703 1 94.75 110 LYS A N 1
ATOM 860 C CA . LYS A 1 110 ? 0.588 -1.044 -16.859 1 94.75 110 LYS A CA 1
ATOM 861 C C . LYS A 1 110 ? 0.853 -1.321 -15.383 1 94.75 110 LYS A C 1
ATOM 863 O O . LYS A 1 110 ? 0.819 -0.406 -14.555 1 94.75 110 LYS A O 1
ATOM 868 N N . SER A 1 111 ? 1.027 -2.568 -15.047 1 96.25 111 SER A N 1
ATOM 869 C CA . SER A 1 111 ? 1.245 -2.941 -13.656 1 96.25 111 SER A CA 1
ATOM 870 C C . SER A 1 111 ? 2.625 -2.502 -13.172 1 96.25 111 SER A C 1
ATOM 872 O O . SER A 1 111 ? 3.578 -2.471 -13.953 1 96.25 111 SER A O 1
ATOM 874 N N . GLN A 1 112 ? 2.699 -2.143 -11.922 1 95.31 112 GLN A N 1
ATOM 875 C CA . GLN A 1 112 ? 3.932 -1.663 -11.305 1 95.31 112 GLN A CA 1
ATOM 876 C C . GLN A 1 112 ? 4.129 -2.279 -9.922 1 95.31 112 GLN A C 1
ATOM 878 O O . GLN A 1 112 ? 3.184 -2.809 -9.328 1 95.31 112 GLN A O 1
ATOM 883 N N . PHE A 1 113 ? 5.34 -2.178 -9.469 1 93.62 113 PHE A N 1
ATOM 884 C CA . PHE A 1 113 ? 5.566 -2.654 -8.109 1 93.62 113 PHE A CA 1
ATOM 885 C C . PHE A 1 113 ? 6.621 -1.807 -7.406 1 93.62 113 PHE A C 1
ATOM 887 O O . PHE A 1 113 ? 7.324 -1.022 -8.047 1 93.62 113 PHE A O 1
ATOM 894 N N . ALA A 1 114 ? 6.66 -1.891 -6.086 1 93.75 114 ALA A N 1
ATOM 895 C CA . ALA A 1 114 ? 7.633 -1.228 -5.219 1 93.75 114 ALA A CA 1
ATOM 896 C C . ALA A 1 114 ? 8.102 -2.16 -4.105 1 93.75 114 ALA A C 1
ATOM 898 O O . ALA A 1 114 ? 7.332 -2.998 -3.625 1 93.75 114 ALA A O 1
ATOM 899 N N . VAL A 1 115 ? 9.336 -2.002 -3.814 1 93.5 115 VAL A N 1
ATOM 900 C CA . VAL A 1 115 ? 9.914 -2.607 -2.621 1 93.5 115 VAL A CA 1
ATOM 901 C C . VAL A 1 115 ? 10.352 -1.516 -1.646 1 93.5 115 VAL A C 1
ATOM 903 O O . VAL A 1 115 ? 11.008 -0.548 -2.041 1 93.5 115 VAL A O 1
ATOM 906 N N . SER A 1 116 ? 9.945 -1.742 -0.393 1 93.12 116 SER A N 1
ATOM 907 C CA . SER A 1 116 ? 10.141 -0.642 0.545 1 93.12 116 SER A CA 1
ATOM 908 C C . SER A 1 116 ? 10.453 -1.159 1.945 1 93.12 116 SER A C 1
ATOM 910 O O . SER A 1 116 ? 10.078 -2.279 2.299 1 93.12 116 SER A O 1
ATOM 912 N N . ASP A 1 117 ? 11.188 -0.24 2.6 1 89.06 117 ASP A N 1
ATOM 913 C CA . ASP A 1 117 ? 11.148 -0.326 4.055 1 89.06 117 ASP A CA 1
ATOM 914 C C . ASP A 1 117 ? 9.914 0.377 4.617 1 89.06 117 ASP A C 1
ATOM 916 O O . ASP A 1 117 ? 9.461 1.379 4.066 1 89.06 117 ASP A O 1
ATOM 920 N N . GLU A 1 118 ? 9.391 -0.201 5.68 1 88.5 118 GLU A N 1
ATOM 921 C CA . GLU A 1 118 ? 8.18 0.396 6.234 1 88.5 118 GLU A CA 1
ATOM 922 C C . GLU A 1 118 ? 8.398 0.867 7.668 1 88.5 118 GLU A C 1
ATOM 924 O O . GLU A 1 118 ? 9 0.153 8.477 1 88.5 118 GLU A O 1
ATOM 929 N N . PHE A 1 119 ? 7.863 2.09 7.852 1 85.5 119 PHE A N 1
ATOM 930 C CA . PHE A 1 119 ? 7.727 2.693 9.172 1 85.5 119 PHE A CA 1
ATOM 931 C C . PHE A 1 119 ? 6.266 2.701 9.609 1 85.5 119 PHE A C 1
ATOM 933 O O . PHE A 1 119 ? 5.395 3.18 8.883 1 85.5 119 PHE A O 1
ATOM 940 N N . SER A 1 120 ? 6.121 2.072 10.812 1 88.62 120 SER A N 1
ATOM 941 C CA . SER A 1 120 ? 4.77 2.139 11.367 1 88.62 120 SER A CA 1
ATOM 942 C C . SER A 1 120 ? 4.586 3.385 12.227 1 88.62 120 SER A C 1
ATOM 944 O O . SER A 1 120 ? 5.426 3.691 13.07 1 88.62 120 SER A O 1
ATOM 946 N N . VAL A 1 121 ? 3.576 4.082 11.961 1 91.62 121 VAL A N 1
ATOM 947 C CA . VAL A 1 121 ? 3.227 5.238 12.781 1 91.62 121 VAL A CA 1
ATOM 948 C C . VAL A 1 121 ? 2.16 4.848 13.805 1 91.62 121 VAL A C 1
ATOM 950 O O . VAL A 1 121 ? 2.256 5.207 14.977 1 91.62 121 VAL A O 1
ATOM 953 N N . VAL A 1 122 ? 1.191 4.125 13.383 1 92.38 122 VAL A N 1
ATOM 954 C CA . VAL A 1 122 ? 0.178 3.508 14.234 1 92.38 122 VAL A CA 1
ATOM 955 C C . VAL A 1 122 ? 0.04 2.027 13.883 1 92.38 122 VAL A C 1
ATOM 957 O O . VAL A 1 122 ? -0.138 1.672 12.719 1 92.38 122 VAL A O 1
ATOM 960 N N . ALA A 1 123 ? 0.115 1.167 14.859 1 87.94 123 ALA A N 1
ATOM 961 C CA . ALA A 1 123 ? -0.093 -0.269 14.695 1 87.94 123 ALA A CA 1
ATOM 962 C C . ALA A 1 123 ? -0.51 -0.918 16.016 1 87.94 123 ALA A C 1
ATOM 964 O O . ALA A 1 123 ? 0.013 -0.573 17.078 1 87.94 123 ALA A O 1
ATOM 965 N N . ASP A 1 124 ? -1.467 -1.856 15.867 1 85.19 124 ASP A N 1
ATOM 966 C CA . ASP A 1 124 ? -1.882 -2.652 17.016 1 85.19 124 ASP A CA 1
ATOM 967 C C . ASP A 1 124 ? -2.289 -1.757 18.188 1 85.19 124 ASP A C 1
ATOM 969 O O . ASP A 1 124 ? -1.9 -2.004 19.328 1 85.19 124 ASP A O 1
ATOM 973 N N . GLY A 1 125 ? -2.842 -0.702 17.922 1 84.5 125 GLY A N 1
ATOM 974 C CA . GLY A 1 125 ? -3.363 0.207 18.938 1 84.5 125 GLY A CA 1
ATOM 975 C C . GLY A 1 125 ? -2.297 1.097 19.547 1 84.5 125 GLY A C 1
ATOM 976 O O . GLY A 1 125 ? -2.564 1.831 20.5 1 84.5 125 GLY A O 1
ATOM 977 N N . GLN A 1 126 ? -1.101 1.023 19 1 87.25 126 GLN A N 1
ATOM 978 C CA . GLN A 1 126 ? 0.007 1.808 19.531 1 87.25 126 GLN A CA 1
ATOM 979 C C . GLN A 1 126 ? 0.507 2.822 18.516 1 87.25 126 GLN A C 1
ATOM 981 O O . GLN A 1 126 ? 0.514 2.549 17.312 1 87.25 126 GLN A O 1
ATOM 986 N N . GLU A 1 127 ? 1.006 3.98 19.047 1 88 127 GLU A N 1
ATOM 987 C CA . GLU A 1 127 ? 1.662 4.988 18.219 1 88 127 GLU A CA 1
ATOM 988 C C . GLU A 1 127 ? 3.18 4.918 18.359 1 88 127 GLU A C 1
ATOM 990 O O . GLU A 1 127 ? 3.697 4.715 19.469 1 88 127 GLU A O 1
ATOM 995 N N . TYR A 1 128 ? 3.938 5.055 17.25 1 80.25 128 TYR A N 1
ATOM 996 C CA . TYR A 1 128 ? 5.387 4.875 17.266 1 80.25 128 TYR A CA 1
ATOM 997 C C . TYR A 1 128 ? 6.094 6.16 16.844 1 80.25 128 TYR A C 1
ATOM 999 O O . TYR A 1 128 ? 7.324 6.184 16.719 1 80.25 128 TYR A O 1
ATOM 1007 N N . MET A 1 129 ? 5.633 7.133 16.609 1 69.75 129 MET A N 1
ATOM 1008 C CA . MET A 1 129 ? 6.316 8.328 16.125 1 69.75 129 MET A CA 1
ATOM 1009 C C . MET A 1 129 ? 7.105 8.992 17.234 1 69.75 129 MET A C 1
ATOM 1011 O O . MET A 1 129 ? 6.711 8.93 18.406 1 69.75 129 MET A O 1
ATOM 1015 N N . LYS A 1 130 ? 8.594 9.133 16.812 1 52.38 130 LYS A N 1
ATOM 1016 C CA . LYS A 1 130 ? 9.359 9.977 17.719 1 52.38 130 LYS A CA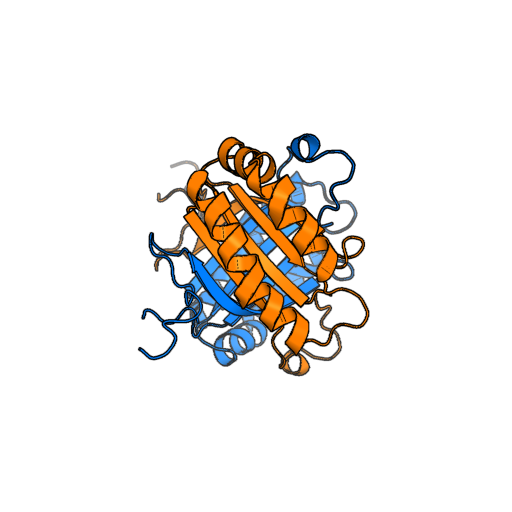 1
ATOM 1017 C C . LYS A 1 130 ? 8.68 11.328 17.922 1 52.38 130 LYS A C 1
ATOM 1019 O O . LYS A 1 130 ? 8.273 11.969 16.953 1 52.38 130 LYS A O 1
ATOM 1024 N N . ARG A 1 131 ? 7.969 11.516 18.875 1 45.66 131 ARG A N 1
ATOM 1025 C CA . ARG A 1 131 ? 7.699 12.93 19.094 1 45.66 131 ARG A CA 1
ATOM 1026 C C . ARG A 1 131 ? 8.953 13.766 18.891 1 45.66 131 ARG A C 1
ATOM 1028 O O . ARG A 1 131 ? 10.07 13.297 19.141 1 45.66 131 ARG A O 1
ATOM 1035 N N . GLY A 1 132 ? 9.117 14.734 18.141 1 35.88 132 GLY A N 1
ATOM 1036 C CA . GLY A 1 132 ? 10.281 15.602 18.25 1 35.88 132 GLY A CA 1
ATOM 1037 C C . GLY A 1 132 ? 11.086 15.359 19.516 1 35.88 132 GLY A C 1
ATOM 1038 O O . GLY A 1 132 ? 10.664 14.594 20.391 1 35.88 132 GLY A O 1
ATOM 1039 N N . SER A 1 133 ? 11.781 16.578 20.031 1 33.38 133 SER A N 1
ATOM 1040 C CA . SER A 1 133 ? 12.672 16.969 21.125 1 33.38 133 SER A CA 1
ATOM 1041 C C . SER A 1 133 ? 12.109 16.547 22.469 1 33.38 133 SER A C 1
ATOM 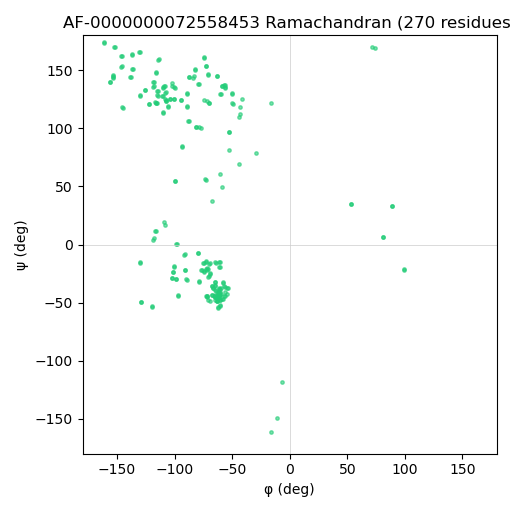1043 O O . SER A 1 133 ? 11.047 17.016 22.891 1 33.38 133 SER A O 1
ATOM 1045 N N . GLU A 1 134 ? 12 15.602 23.234 1 34.84 134 GLU A N 1
ATOM 1046 C CA . GLU A 1 134 ? 12.742 15.867 24.469 1 34.84 134 GLU A CA 1
ATOM 1047 C C . GLU A 1 134 ? 14.117 16.469 24.156 1 34.84 134 GLU A C 1
ATOM 1049 O O . GLU A 1 134 ? 14.992 15.781 23.625 1 34.84 134 GLU A O 1
ATOM 1054 N N . PHE A 1 135 ? 14.352 17.797 23.609 1 25.56 135 PHE A N 1
ATOM 1055 C CA . PHE A 1 135 ? 15.375 18.734 24.047 1 25.56 135 PHE A CA 1
ATOM 1056 C C . PHE A 1 135 ? 15.938 18.344 25.406 1 25.56 135 PHE A C 1
ATOM 1058 O O . PHE A 1 135 ? 15.18 17.969 26.312 1 25.56 135 PHE A O 1
ATOM 1065 N N . LEU A 1 136 ? 17.234 18.109 25.562 1 27.44 136 LEU A N 1
ATOM 1066 C CA . LEU A 1 136 ? 18.047 18.094 26.781 1 27.44 136 LEU A CA 1
ATOM 1067 C C . LEU A 1 136 ? 17.469 19.047 27.828 1 27.44 136 LEU A C 1
ATOM 1069 O O . LEU A 1 136 ? 17.344 20.234 27.578 1 27.44 136 LEU A O 1
ATOM 1073 N N . GLY A 1 137 ? 16.422 18.953 28.703 1 18.78 137 GLY A N 1
ATOM 1074 C CA . GLY A 1 137 ? 16.875 19.422 30 1 18.78 137 GLY A CA 1
ATOM 1075 C C . GLY A 1 137 ? 18.203 18.812 30.422 1 18.78 137 GLY A C 1
ATOM 1076 O O . GLY A 1 137 ? 18.562 17.719 29.984 1 18.78 137 GLY A O 1
ATOM 1077 N N . MET B 1 1 ? -15.297 -19.219 9.586 1 36.94 1 MET B N 1
ATOM 1078 C CA . MET B 1 1 ? -14.031 -18.984 8.906 1 36.94 1 MET B CA 1
ATOM 1079 C C . MET B 1 1 ? -13.648 -17.516 8.938 1 36.94 1 MET B C 1
ATOM 1081 O O . MET B 1 1 ? -14.516 -16.641 8.977 1 36.94 1 MET B O 1
ATOM 1085 N N . ALA B 1 2 ? -12.625 -17.281 9.57 1 44.69 2 ALA B N 1
ATOM 1086 C CA . ALA B 1 2 ? -12.281 -15.875 9.742 1 44.69 2 ALA B CA 1
ATOM 1087 C C . ALA B 1 2 ? -12.461 -15.102 8.438 1 44.69 2 ALA B C 1
ATOM 1089 O O . ALA B 1 2 ? -12.055 -15.57 7.375 1 44.69 2 ALA B O 1
ATOM 1090 N N . SER B 1 3 ? -13.461 -14.258 8.43 1 49.72 3 SER B N 1
ATOM 1091 C CA . SER B 1 3 ? -13.789 -13.508 7.223 1 49.72 3 SER B CA 1
ATOM 1092 C C . SER B 1 3 ? -12.555 -12.836 6.637 1 49.72 3 SER B C 1
ATOM 1094 O O . SER B 1 3 ? -11.727 -12.289 7.371 1 49.72 3 SER B O 1
ATOM 1096 N N . THR B 1 4 ? -12.172 -13.109 5.379 1 60 4 THR B N 1
ATOM 1097 C CA . THR B 1 4 ? -11.07 -12.531 4.621 1 60 4 THR B CA 1
ATOM 1098 C C . THR B 1 4 ? -11.266 -11.031 4.449 1 60 4 THR B C 1
ATOM 1100 O O . THR B 1 4 ? -10.312 -10.305 4.152 1 60 4 THR B O 1
ATOM 1103 N N . PHE B 1 5 ? -12.508 -10.664 4.73 1 65.88 5 PHE B N 1
ATOM 1104 C CA . PHE B 1 5 ? -12.82 -9.258 4.52 1 65.88 5 PHE B CA 1
ATOM 1105 C C . PHE B 1 5 ? -12.648 -8.469 5.812 1 65.88 5 PHE B C 1
ATOM 1107 O O . PHE B 1 5 ? -13.133 -8.883 6.867 1 65.88 5 PHE B O 1
ATOM 1114 N N . ARG B 1 6 ? -11.828 -7.523 5.586 1 71.69 6 ARG B N 1
ATOM 1115 C CA . ARG B 1 6 ? -11.734 -6.574 6.688 1 71.69 6 ARG B CA 1
ATOM 1116 C C . ARG B 1 6 ? -12.758 -5.457 6.539 1 71.69 6 ARG B C 1
ATOM 1118 O O . ARG B 1 6 ? -12.852 -4.828 5.48 1 71.69 6 ARG B O 1
ATOM 1125 N N . ASN B 1 7 ? -13.602 -5.348 7.414 1 83.44 7 ASN B N 1
ATOM 1126 C CA . ASN B 1 7 ? -14.578 -4.262 7.379 1 83.44 7 ASN B CA 1
ATOM 1127 C C . ASN B 1 7 ? -13.938 -2.922 7.727 1 83.44 7 ASN B C 1
ATOM 1129 O O . ASN B 1 7 ? -14.297 -2.297 8.727 1 83.44 7 ASN B O 1
ATOM 1133 N N . VAL B 1 8 ? -12.891 -2.633 6.93 1 92.31 8 VAL B N 1
ATOM 1134 C CA . VAL B 1 8 ? -12.172 -1.371 7.094 1 92.31 8 VAL B CA 1
ATOM 1135 C C . VAL B 1 8 ? -12.031 -0.68 5.738 1 92.31 8 VAL B C 1
ATOM 1137 O O . VAL B 1 8 ? -12.367 -1.256 4.703 1 92.31 8 VAL B O 1
ATOM 1140 N N . VAL B 1 9 ? -11.672 0.571 5.812 1 93 9 VAL B N 1
ATOM 1141 C CA . VAL B 1 9 ? -11.344 1.333 4.609 1 93 9 VAL B CA 1
ATOM 1142 C C . VAL B 1 9 ? -9.852 1.631 4.578 1 93 9 VAL B C 1
ATOM 1144 O O . VAL B 1 9 ? -9.289 2.121 5.559 1 93 9 VAL B O 1
ATOM 1147 N N . LYS B 1 10 ? -9.266 1.279 3.457 1 95.12 10 LYS B N 1
ATOM 1148 C CA . LYS B 1 10 ? -7.844 1.538 3.254 1 95.12 10 LYS B CA 1
ATOM 1149 C C . LYS B 1 10 ? -7.629 2.729 2.324 1 95.12 10 LYS B C 1
ATOM 1151 O O . LYS B 1 10 ? -8.195 2.777 1.228 1 95.12 10 LYS B O 1
ATOM 1156 N N . ALA B 1 11 ? -6.863 3.693 2.811 1 95.62 11 ALA B N 1
ATOM 1157 C CA . ALA B 1 11 ? -6.387 4.785 1.965 1 95.62 11 ALA B CA 1
ATOM 1158 C C . ALA B 1 11 ? -4.895 4.641 1.673 1 95.62 11 ALA B C 1
ATOM 1160 O O . ALA B 1 11 ? -4.086 4.492 2.592 1 95.62 11 ALA B O 1
ATOM 1161 N N . THR B 1 12 ? -4.547 4.594 0.395 1 96.62 12 THR B N 1
ATOM 1162 C CA . THR B 1 12 ? -3.164 4.492 -0.052 1 96.62 12 THR B CA 1
ATOM 1163 C C . THR B 1 12 ? -2.75 5.75 -0.813 1 96.62 12 THR B C 1
ATOM 1165 O O . THR B 1 12 ? -3.441 6.176 -1.74 1 96.62 12 THR B O 1
ATOM 1168 N N . PHE B 1 13 ? -1.627 6.355 -0.403 1 96.69 13 PHE B N 1
ATOM 1169 C CA . PHE B 1 13 ? -1.095 7.543 -1.062 1 96.69 13 PHE B CA 1
ATOM 1170 C C . PHE B 1 13 ? 0.259 7.246 -1.697 1 96.69 13 PHE B C 1
ATOM 1172 O O . PHE B 1 13 ? 1.164 6.738 -1.032 1 96.69 13 PHE B O 1
ATOM 1179 N N . LEU B 1 14 ? 0.345 7.453 -2.986 1 97.06 14 LEU B N 1
ATOM 1180 C CA . LEU B 1 14 ? 1.643 7.582 -3.641 1 97.06 14 LEU B CA 1
ATOM 1181 C C . LEU B 1 14 ? 2.131 9.023 -3.6 1 97.06 14 LEU B C 1
ATOM 1183 O O . LEU B 1 14 ? 1.641 9.875 -4.352 1 97.06 14 LEU B O 1
ATOM 1187 N N . VAL B 1 15 ? 3.123 9.281 -2.742 1 97.38 15 VAL B N 1
ATOM 1188 C CA . VAL B 1 15 ? 3.566 10.656 -2.506 1 97.38 15 VAL B CA 1
ATOM 1189 C C . VAL B 1 15 ? 4.84 10.93 -3.303 1 97.38 15 VAL B C 1
ATOM 1191 O O . VAL B 1 15 ? 5.82 10.188 -3.195 1 97.38 15 VAL B O 1
ATOM 1194 N N . SER B 1 16 ? 4.793 11.984 -4.117 1 97 16 SER B N 1
ATOM 1195 C CA . SER B 1 16 ? 5.965 12.445 -4.855 1 97 16 SER B CA 1
ATOM 1196 C C . SER B 1 16 ? 6.465 13.781 -4.312 1 97 16 SER B C 1
ATOM 1198 O O . SER B 1 16 ? 5.668 14.68 -4.039 1 97 16 SER B O 1
ATOM 1200 N N . LYS B 1 17 ? 7.699 13.789 -4.176 1 97.44 17 LYS B N 1
ATOM 1201 C CA . LYS B 1 17 ? 8.273 15.008 -3.609 1 97.44 17 LYS B CA 1
ATOM 1202 C C . LYS B 1 17 ? 8.234 16.156 -4.613 1 97.44 17 LYS B C 1
ATOM 1204 O O . LYS B 1 17 ? 8.25 15.922 -5.824 1 97.44 17 LYS B O 1
ATOM 1209 N N . LYS B 1 18 ? 8.203 17.359 -4.098 1 97.25 18 LYS B N 1
ATOM 1210 C CA . LYS B 1 18 ? 8.273 18.578 -4.91 1 97.25 18 LYS B CA 1
ATOM 1211 C C . LYS B 1 18 ? 9.609 18.672 -5.641 1 97.25 18 LYS B C 1
ATOM 1213 O O . LYS B 1 18 ? 10.656 18.297 -5.094 1 97.25 18 LYS B O 1
ATOM 1218 N N . GLU B 1 19 ? 9.516 19.219 -6.836 1 96.69 19 GLU B N 1
ATOM 1219 C CA . GLU B 1 19 ? 10.742 19.438 -7.598 1 96.69 19 GLU B CA 1
ATOM 1220 C C . GLU B 1 19 ? 11.742 20.281 -6.812 1 96.69 19 GLU B C 1
ATOM 1222 O O . GLU B 1 19 ? 11.359 21.266 -6.172 1 96.69 19 GLU B O 1
ATOM 1227 N N . GLY B 1 20 ? 12.977 19.828 -6.852 1 96.94 20 GLY B N 1
ATOM 1228 C CA . GLY B 1 20 ? 14.031 20.609 -6.211 1 96.94 20 GLY B CA 1
ATOM 1229 C C . GLY B 1 20 ? 14.398 20.094 -4.836 1 96.94 20 GLY B C 1
ATOM 1230 O O . GLY B 1 20 ? 15.461 20.422 -4.309 1 96.94 20 GLY B O 1
ATOM 1231 N N . LEU B 1 21 ? 13.547 19.359 -4.191 1 97.12 21 LEU B N 1
ATOM 1232 C CA . LEU B 1 21 ? 13.859 18.781 -2.891 1 97.12 21 LEU B CA 1
ATOM 1233 C C . LEU B 1 21 ? 14.719 17.531 -3.053 1 97.12 21 LEU B C 1
ATOM 1235 O O . LEU B 1 21 ? 14.477 16.719 -3.949 1 97.12 21 LEU B O 1
ATOM 1239 N N . SER B 1 22 ? 15.688 17.422 -2.193 1 96.5 22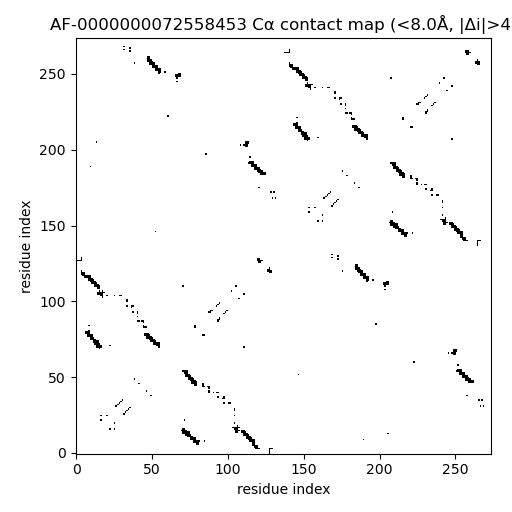 SER B N 1
ATOM 1240 C CA . SER B 1 22 ? 16.422 16.172 -2.133 1 96.5 22 SER B CA 1
ATOM 1241 C C . SER B 1 22 ? 15.609 15.078 -1.461 1 96.5 22 SER B C 1
ATOM 1243 O O . SER B 1 22 ? 14.648 15.367 -0.742 1 96.5 22 SER B O 1
ATOM 1245 N N . ASP B 1 23 ? 16.016 13.852 -1.713 1 93.5 23 ASP B N 1
ATOM 1246 C CA . ASP B 1 23 ? 15.375 12.727 -1.044 1 93.5 23 ASP B CA 1
ATOM 1247 C C . ASP B 1 23 ? 15.406 12.898 0.473 1 93.5 23 ASP B C 1
ATOM 1249 O O . ASP B 1 23 ? 14.414 12.641 1.156 1 93.5 23 ASP B O 1
ATOM 1253 N N . GLU B 1 24 ? 16.547 13.344 0.929 1 94.31 24 GLU B N 1
ATOM 1254 C CA . GLU B 1 24 ? 16.734 13.492 2.369 1 94.31 24 GLU B CA 1
ATOM 1255 C C . GLU B 1 24 ? 15.844 14.594 2.932 1 94.31 24 GLU B C 1
ATOM 1257 O O . GLU B 1 24 ? 15.211 14.422 3.975 1 94.31 24 GLU B O 1
ATOM 1262 N N . GLU B 1 25 ? 15.758 15.695 2.273 1 96.38 25 GLU B N 1
ATOM 1263 C CA . GLU B 1 25 ? 14.898 16.797 2.709 1 96.38 25 GLU B CA 1
ATOM 1264 C C . GLU B 1 25 ? 13.438 16.375 2.738 1 96.38 25 GLU B C 1
ATOM 1266 O O . GLU B 1 25 ? 12.711 16.688 3.689 1 96.38 25 GLU B O 1
ATOM 1271 N N . PHE B 1 26 ? 13.031 15.711 1.696 1 96.62 26 PHE B N 1
ATOM 1272 C CA . PHE B 1 26 ? 11.664 15.219 1.624 1 96.62 26 PHE B CA 1
ATOM 1273 C C . PHE B 1 26 ? 11.375 14.258 2.771 1 96.62 26 PHE B C 1
ATOM 1275 O O . PHE B 1 26 ? 10.398 14.438 3.508 1 96.62 26 PHE B O 1
ATOM 1282 N N . ARG B 1 27 ? 12.211 13.312 2.877 1 93.5 27 ARG B N 1
ATOM 1283 C CA . ARG B 1 27 ? 11.992 12.281 3.887 1 93.5 27 ARG B CA 1
ATOM 1284 C C . ARG B 1 27 ? 11.914 12.891 5.281 1 93.5 27 ARG B C 1
ATOM 1286 O O . ARG B 1 27 ? 11.023 12.547 6.062 1 93.5 27 ARG B O 1
ATOM 1293 N N . GLN B 1 28 ? 12.852 13.789 5.629 1 93.56 28 GLN B N 1
ATOM 1294 C CA . GLN B 1 28 ? 12.875 14.414 6.945 1 93.56 28 GLN B CA 1
ATOM 1295 C C . GLN B 1 28 ? 11.594 15.203 7.199 1 93.56 28 GLN B C 1
ATOM 1297 O O . GLN B 1 28 ? 10.969 15.07 8.258 1 93.56 28 GLN B O 1
ATOM 1302 N N . HIS B 1 29 ? 11.227 15.977 6.27 1 96.56 29 HIS B N 1
ATOM 1303 C CA . HIS B 1 29 ? 10.023 16.781 6.449 1 96.56 29 HIS B CA 1
ATOM 1304 C C . HIS B 1 29 ? 8.789 15.891 6.551 1 96.56 29 HIS B C 1
ATOM 1306 O O . HIS B 1 29 ? 7.938 16.094 7.422 1 96.56 29 HIS B O 1
ATOM 1312 N N . TYR B 1 30 ? 8.703 14.93 5.68 1 95.5 30 TYR B N 1
ATOM 1313 C CA . TYR B 1 30 ? 7.527 14.07 5.578 1 95.5 30 TYR B CA 1
ATOM 1314 C C . TYR B 1 30 ? 7.336 13.258 6.852 1 95.5 30 TYR B C 1
ATOM 1316 O O . TYR B 1 30 ? 6.23 13.195 7.395 1 95.5 30 TYR B O 1
ATOM 1324 N N . THR B 1 31 ? 8.383 12.734 7.336 1 92.62 31 THR B N 1
ATOM 1325 C CA . THR B 1 31 ? 8.281 11.797 8.445 1 92.62 31 THR B CA 1
ATOM 1326 C C . THR B 1 31 ? 8.328 12.531 9.781 1 92.62 31 THR B C 1
ATOM 1328 O O . THR B 1 31 ? 7.676 12.125 10.75 1 92.62 31 THR B O 1
ATOM 1331 N N . ASP B 1 32 ? 9.039 13.656 9.797 1 92.69 32 ASP B N 1
ATOM 1332 C CA . ASP B 1 32 ? 9.289 14.281 11.086 1 92.69 32 ASP B CA 1
ATOM 1333 C C . ASP B 1 32 ? 8.352 15.453 11.32 1 92.69 32 ASP B C 1
ATOM 1335 O O . ASP B 1 32 ? 8.188 15.906 12.461 1 92.69 32 ASP B O 1
ATOM 1339 N N . ILE B 1 33 ? 7.809 15.922 10.328 1 95.44 33 ILE B N 1
ATOM 1340 C CA . ILE B 1 33 ? 6.953 17.094 10.484 1 95.44 33 ILE B CA 1
ATOM 1341 C C . ILE B 1 33 ? 5.531 16.766 10.039 1 95.44 33 ILE B C 1
ATOM 1343 O O . ILE B 1 33 ? 4.582 16.922 10.812 1 95.44 33 ILE B O 1
ATOM 1347 N N . HIS B 1 34 ? 5.371 16.25 8.836 1 97.12 34 HIS B N 1
ATOM 1348 C CA . HIS B 1 34 ? 4.039 16.062 8.273 1 97.12 34 HIS B CA 1
ATOM 1349 C C . HIS B 1 34 ? 3.318 14.906 8.969 1 97.12 34 HIS B C 1
ATOM 1351 O O . HIS B 1 34 ? 2.141 15.023 9.32 1 97.12 34 HIS B O 1
ATOM 1357 N N . ALA B 1 35 ? 4.02 13.852 9.164 1 95.19 35 ALA B N 1
ATOM 1358 C CA . ALA B 1 35 ? 3.393 12.633 9.68 1 95.19 35 ALA B CA 1
ATOM 1359 C C . ALA B 1 35 ? 2.818 12.859 11.07 1 95.19 35 ALA B C 1
ATOM 1361 O O . ALA B 1 35 ? 1.677 12.484 11.352 1 95.19 35 ALA B O 1
ATOM 1362 N N . PRO B 1 36 ? 3.574 13.531 11.977 1 94.69 36 PRO B N 1
ATOM 1363 C CA . PRO B 1 36 ? 2.979 13.812 13.281 1 94.69 36 PRO B CA 1
ATOM 1364 C C . PRO B 1 36 ? 1.717 14.664 13.188 1 94.69 36 PRO B C 1
ATOM 1366 O O . PRO B 1 36 ? 0.755 14.445 13.922 1 94.69 36 PRO B O 1
ATOM 1369 N N . MET B 1 37 ? 1.681 15.586 12.328 1 96 37 MET B N 1
ATOM 1370 C CA . MET B 1 37 ? 0.493 16.422 12.125 1 96 37 MET B CA 1
ATOM 1371 C C . MET B 1 37 ? -0.671 15.578 11.602 1 96 37 MET B C 1
ATOM 1373 O O . MET B 1 37 ? -1.8 15.719 12.078 1 96 37 MET B O 1
ATOM 1377 N N . ALA B 1 38 ? -0.406 14.734 10.641 1 97.44 38 ALA B N 1
ATOM 1378 C CA . ALA B 1 38 ? -1.432 13.859 10.086 1 97.44 38 ALA B CA 1
ATOM 1379 C C . ALA B 1 38 ? -1.982 12.914 11.156 1 97.44 38 ALA B C 1
ATOM 1381 O O . ALA B 1 38 ? -3.189 12.68 11.219 1 97.44 38 ALA B O 1
ATOM 1382 N N . LEU B 1 39 ? -1.095 12.43 11.938 1 96.12 39 LEU B N 1
ATOM 1383 C CA . LEU B 1 39 ? -1.5 11.516 12.992 1 96.12 39 LEU B CA 1
ATOM 1384 C C . LEU B 1 39 ? -2.486 12.18 13.945 1 96.12 39 LEU B C 1
ATOM 1386 O O . LEU B 1 39 ? -3.461 11.562 14.375 1 96.12 39 LEU B O 1
ATOM 1390 N N . GLU B 1 40 ? -2.215 13.375 14.289 1 96.06 40 GLU B N 1
ATOM 1391 C CA . GLU B 1 40 ? -3.107 14.102 15.188 1 96.06 40 GLU B CA 1
ATOM 1392 C C . GLU B 1 40 ? -4.527 14.164 14.625 1 96.06 40 GLU B C 1
ATOM 1394 O O . GLU B 1 40 ? -5.492 13.883 15.344 1 96.06 40 GLU B O 1
ATOM 1399 N N . VAL B 1 41 ? -4.633 14.445 13.414 1 97.5 41 VAL B N 1
ATOM 1400 C CA . VAL B 1 41 ? -5.934 14.531 12.766 1 97.5 41 VAL B CA 1
ATOM 1401 C C . VAL B 1 41 ? -6.555 13.141 12.656 1 97.5 41 VAL B C 1
ATOM 1403 O O . VAL B 1 41 ? -7.715 12.945 13.016 1 97.5 41 VAL B O 1
ATOM 1406 N N . CYS B 1 42 ? -5.793 12.188 12.18 1 97.5 42 CYS B N 1
ATOM 1407 C CA . CYS B 1 42 ? -6.309 10.852 11.922 1 97.5 42 CYS B CA 1
ATOM 1408 C C . CYS B 1 42 ? -6.742 10.172 13.219 1 97.5 42 CYS B C 1
ATOM 1410 O O . CYS B 1 42 ? -7.723 9.422 13.234 1 97.5 42 CYS B O 1
ATOM 1412 N N . ARG B 1 43 ? -6.066 10.484 14.234 1 96.19 43 ARG B N 1
ATOM 1413 C CA . ARG B 1 43 ? -6.43 9.914 15.531 1 96.19 43 ARG B CA 1
ATOM 1414 C C . ARG B 1 43 ? -7.812 10.383 15.961 1 96.19 43 ARG B C 1
ATOM 1416 O O . ARG B 1 43 ? -8.602 9.594 16.5 1 96.19 43 ARG B O 1
ATOM 1423 N N . ARG B 1 44 ? -8.133 11.602 15.734 1 97.44 44 ARG B N 1
ATOM 1424 C CA . ARG B 1 44 ? -9.438 12.141 16.078 1 97.44 44 ARG B CA 1
ATOM 1425 C C . ARG B 1 44 ? -10.555 11.414 15.344 1 97.44 44 ARG B C 1
ATOM 1427 O O . ARG B 1 44 ? -11.711 11.438 15.773 1 97.44 44 ARG B O 1
ATOM 1434 N N . HIS B 1 45 ? -10.125 10.766 14.297 1 98 45 HIS B N 1
ATOM 1435 C CA . HIS B 1 45 ? -11.133 10.148 13.453 1 98 45 HIS B CA 1
ATOM 1436 C C . HIS B 1 45 ? -10.984 8.625 13.43 1 98 45 HIS B C 1
ATOM 1438 O O . HIS B 1 45 ? -11.469 7.961 12.516 1 98 45 HIS B O 1
ATOM 1444 N N . GLY B 1 46 ? -10.188 8.086 14.305 1 97.31 46 GLY B N 1
ATOM 1445 C CA . GLY B 1 46 ? -10.227 6.668 14.602 1 97.31 46 GLY B CA 1
ATOM 1446 C C . GLY B 1 46 ? -9.328 5.844 13.703 1 97.31 46 GLY B C 1
ATOM 1447 O O . GLY B 1 46 ? -9.625 4.676 13.422 1 97.31 46 GLY B O 1
ATOM 1448 N N . VAL B 1 47 ? -8.266 6.371 13.305 1 97.31 47 VAL B N 1
ATOM 1449 C CA . VAL B 1 47 ? -7.34 5.613 12.469 1 97.31 47 VAL B CA 1
ATOM 1450 C C . VAL B 1 47 ? -6.887 4.355 13.211 1 97.31 47 VAL B C 1
ATOM 1452 O O . VAL B 1 47 ? -6.617 4.398 14.414 1 97.31 47 VAL B O 1
ATOM 1455 N N . LEU B 1 48 ? -6.875 3.248 12.461 1 95.5 48 LEU B N 1
ATOM 1456 C CA . LEU B 1 48 ? -6.504 1.957 13.031 1 95.5 48 LEU B CA 1
ATOM 1457 C C . LEU B 1 48 ? -5.051 1.622 12.727 1 95.5 48 LEU B C 1
ATOM 1459 O O . LEU B 1 48 ? -4.395 0.916 13.492 1 95.5 48 LEU B O 1
ATOM 1463 N N . ALA B 1 49 ? -4.617 2.105 11.648 1 94.69 49 ALA B N 1
ATOM 1464 C CA . ALA B 1 49 ? -3.229 1.894 11.242 1 94.69 49 ALA B CA 1
ATOM 1465 C C . ALA B 1 49 ? -2.74 3.023 10.344 1 94.69 49 ALA B C 1
ATOM 1467 O O . ALA B 1 49 ? -3.521 3.602 9.586 1 94.69 49 ALA B O 1
ATOM 1468 N N . TYR B 1 50 ? -1.547 3.369 10.453 1 96.62 50 TYR B N 1
ATOM 1469 C CA . TYR B 1 50 ? -0.827 4.375 9.68 1 96.62 50 TYR B CA 1
ATOM 1470 C C . TYR B 1 50 ? 0.625 3.963 9.469 1 96.62 50 TYR B C 1
ATOM 1472 O O . TYR B 1 50 ? 1.366 3.76 10.43 1 96.62 50 TYR B O 1
ATOM 1480 N N . SER B 1 51 ? 0.987 3.781 8.203 1 95.75 51 SER B N 1
ATOM 1481 C CA . SER B 1 51 ? 2.361 3.395 7.898 1 95.75 51 SER B CA 1
ATOM 1482 C C . SER B 1 51 ? 2.906 4.18 6.711 1 95.75 51 SER B C 1
ATOM 1484 O O . SER B 1 51 ? 2.146 4.602 5.84 1 95.75 51 SER B O 1
ATOM 1486 N N . ILE B 1 52 ? 4.207 4.371 6.73 1 94.81 52 ILE B N 1
ATOM 1487 C CA . ILE B 1 52 ? 4.934 5.012 5.637 1 94.81 52 ILE B CA 1
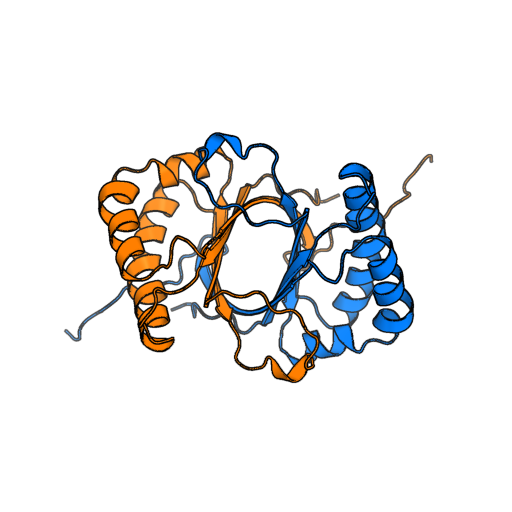ATOM 1488 C C . ILE B 1 52 ? 6.008 4.066 5.109 1 94.81 52 ILE B C 1
ATOM 1490 O O . ILE B 1 52 ? 6.852 3.586 5.867 1 94.81 52 ILE B O 1
ATOM 1494 N N . ALA B 1 53 ? 5.855 3.787 3.811 1 93.88 53 ALA B N 1
ATOM 1495 C CA . ALA B 1 53 ? 6.836 2.955 3.121 1 93.88 53 ALA B CA 1
ATOM 1496 C C . ALA B 1 53 ? 7.727 3.795 2.209 1 93.88 53 ALA B C 1
ATOM 1498 O O . ALA B 1 53 ? 7.234 4.449 1.286 1 93.88 53 ALA B O 1
ATOM 1499 N N . GLU B 1 54 ? 8.969 3.762 2.512 1 89.69 54 GLU B N 1
ATOM 1500 C CA . GLU B 1 54 ? 9.93 4.52 1.719 1 89.69 54 GLU B CA 1
ATOM 1501 C C . GLU B 1 54 ? 10.664 3.619 0.728 1 89.69 54 GLU B C 1
ATOM 1503 O O . GLU B 1 54 ? 10.984 2.473 1.046 1 89.69 54 GLU B O 1
ATOM 1508 N N . LYS B 1 55 ? 10.75 4.168 -0.47 1 77.62 55 LYS B N 1
ATOM 1509 C CA . LYS B 1 55 ? 11.391 3.4 -1.535 1 77.62 55 LYS B CA 1
ATOM 1510 C C . LYS B 1 55 ? 12.742 2.854 -1.085 1 77.62 55 LYS B C 1
ATOM 1512 O O . LYS B 1 55 ? 13.508 3.551 -0.416 1 77.62 55 LYS B O 1
ATOM 1517 N N . GLU B 1 56 ? 12.875 1.554 -1.332 1 70.44 56 GLU B N 1
ATOM 1518 C CA . GLU B 1 56 ? 14.172 0.951 -1.036 1 70.44 56 GLU B CA 1
ATOM 1519 C C . GLU B 1 56 ? 15.164 1.192 -2.17 1 70.44 56 GLU B C 1
ATOM 1521 O O . GLU B 1 56 ? 14.773 1.282 -3.336 1 70.44 56 GLU B O 1
ATOM 1526 N N . THR B 1 57 ? 16.391 1.246 -1.807 1 62.78 57 THR B N 1
ATOM 1527 C CA . THR B 1 57 ? 17.516 1.5 -2.691 1 62.78 57 THR B CA 1
ATOM 1528 C C . THR B 1 57 ? 17.906 0.231 -3.443 1 62.78 57 THR B C 1
ATOM 1530 O O . THR B 1 57 ? 18.703 0.282 -4.383 1 62.78 57 THR B O 1
ATOM 1533 N N . THR B 1 58 ? 17.312 -0.883 -3.098 1 66.19 58 THR B N 1
ATOM 1534 C CA . THR B 1 58 ? 17.891 -2.064 -3.732 1 66.19 58 THR B CA 1
ATOM 1535 C C . THR B 1 58 ? 17.047 -2.502 -4.926 1 66.19 58 THR B C 1
ATOM 1537 O O . THR B 1 58 ? 16.812 -3.697 -5.121 1 66.19 58 THR B O 1
ATOM 1540 N N . ARG B 1 59 ? 16.797 -1.689 -5.809 1 71.25 59 ARG B N 1
ATOM 1541 C CA . ARG B 1 59 ? 16.016 -1.94 -7.023 1 71.25 59 ARG B CA 1
ATOM 1542 C C . ARG B 1 59 ? 16.781 -2.855 -7.977 1 71.25 59 ARG B C 1
ATOM 1544 O O . ARG B 1 59 ? 16.172 -3.545 -8.797 1 71.25 59 ARG B O 1
ATOM 1551 N N . SER B 1 60 ? 17.953 -2.955 -7.758 1 70.06 60 SER B N 1
ATOM 1552 C CA . SER B 1 60 ? 18.797 -3.688 -8.695 1 70.06 60 SER B CA 1
ATOM 1553 C C . SER B 1 60 ? 18.531 -5.188 -8.633 1 70.06 60 SER B C 1
ATOM 1555 O O . SER B 1 60 ? 18.812 -5.918 -9.578 1 70.06 60 SER B O 1
ATOM 1557 N N . ALA B 1 61 ? 17.984 -5.629 -7.586 1 75.5 61 ALA B N 1
ATOM 1558 C CA . ALA B 1 61 ? 17.75 -7.059 -7.418 1 75.5 61 ALA B CA 1
ATOM 1559 C C . ALA B 1 61 ? 16.609 -7.527 -8.32 1 75.5 61 ALA B C 1
ATOM 1561 O O . ALA B 1 61 ? 16.438 -8.727 -8.555 1 75.5 61 ALA B O 1
ATOM 1562 N N . PHE B 1 62 ? 15.797 -6.641 -8.883 1 81.12 62 PHE B N 1
ATOM 1563 C CA . PHE B 1 62 ? 14.586 -7.035 -9.602 1 81.12 62 PHE B CA 1
ATOM 1564 C C . PHE B 1 62 ? 14.758 -6.82 -11.094 1 81.12 62 PHE B C 1
ATOM 1566 O O . PHE B 1 62 ? 13.82 -7.051 -11.867 1 81.12 62 PHE B O 1
ATOM 1573 N N . GLY B 1 63 ? 15.93 -6.688 -11.422 1 72.5 63 GLY B N 1
ATOM 1574 C CA . GLY B 1 63 ? 16.234 -6.609 -12.844 1 72.5 63 GLY B CA 1
ATOM 1575 C C . GLY B 1 63 ? 15.844 -5.281 -13.469 1 72.5 63 GLY B C 1
ATOM 1576 O O . GLY B 1 63 ? 15.094 -4.504 -12.867 1 72.5 63 GLY B O 1
ATOM 1577 N N . GLU B 1 64 ? 16.281 -5.082 -14.648 1 67.31 64 GLU B N 1
ATOM 1578 C CA . GLU B 1 64 ? 16.125 -3.832 -15.391 1 67.31 64 GLU B CA 1
ATOM 1579 C C . GLU B 1 64 ? 14.703 -3.658 -15.898 1 67.31 64 GLU B C 1
ATOM 1581 O O . GLU B 1 64 ? 14.266 -2.539 -16.172 1 67.31 64 GLU B O 1
ATOM 1586 N N . ASN B 1 65 ? 13.938 -4.754 -15.891 1 69.38 65 ASN B N 1
ATOM 1587 C CA . ASN B 1 65 ? 12.625 -4.699 -16.516 1 69.38 65 ASN B CA 1
ATOM 1588 C C . ASN B 1 65 ? 11.523 -4.484 -15.484 1 69.38 65 ASN B C 1
ATOM 1590 O O . ASN B 1 65 ? 10.344 -4.402 -15.828 1 69.38 65 ASN B O 1
ATOM 1594 N N . ALA B 1 66 ? 11.984 -4.402 -14.367 1 75.44 66 ALA B N 1
ATOM 1595 C CA . ALA B 1 66 ? 10.961 -4.195 -13.344 1 75.44 66 ALA B CA 1
ATOM 1596 C C . ALA B 1 66 ? 10.359 -2.797 -13.445 1 75.44 66 ALA B C 1
ATOM 1598 O O . ALA B 1 66 ? 11.086 -1.805 -13.539 1 75.44 66 ALA B O 1
ATOM 1599 N N . ALA B 1 67 ? 9.062 -2.727 -13.633 1 86.44 67 ALA B N 1
ATOM 1600 C CA . ALA B 1 67 ? 8.344 -1.455 -13.641 1 86.44 67 ALA B CA 1
ATOM 1601 C C . ALA B 1 67 ? 8.047 -0.986 -12.219 1 86.44 67 ALA B C 1
ATOM 1603 O O . ALA B 1 67 ? 7.105 -1.461 -11.586 1 86.44 67 ALA B O 1
ATOM 1604 N N . PHE B 1 68 ? 8.867 -0.068 -11.82 1 91.62 68 PHE B N 1
ATOM 1605 C CA . PHE B 1 68 ? 8.734 0.398 -10.445 1 91.62 68 PHE B CA 1
ATOM 1606 C C . PHE B 1 68 ? 7.723 1.536 -10.359 1 91.62 68 PHE B C 1
ATOM 1608 O O . PHE B 1 68 ? 7.609 2.346 -11.281 1 91.62 68 PHE B O 1
ATOM 1615 N N . ILE B 1 69 ? 7.004 1.53 -9.273 1 94.12 69 ILE B N 1
ATOM 1616 C CA . ILE B 1 69 ? 6.152 2.672 -8.961 1 94.12 69 ILE B CA 1
ATOM 1617 C C . ILE B 1 69 ? 7.008 3.932 -8.828 1 94.12 69 ILE B C 1
ATOM 1619 O O . ILE B 1 69 ? 8.031 3.924 -8.141 1 94.12 69 ILE B O 1
ATOM 1623 N N . ASP B 1 70 ? 6.57 4.961 -9.539 1 92.06 70 ASP B N 1
ATOM 1624 C CA . ASP B 1 70 ? 7.328 6.211 -9.516 1 92.06 70 ASP B CA 1
ATOM 1625 C C . ASP B 1 70 ? 6.785 7.164 -8.461 1 92.06 70 ASP B C 1
ATOM 1627 O O . ASP B 1 70 ? 5.914 7.988 -8.742 1 92.06 70 ASP B O 1
ATOM 1631 N N . CYS B 1 71 ? 7.219 6.988 -7.254 1 95.5 71 CYS B N 1
ATOM 1632 C CA . CYS B 1 71 ? 6.895 7.852 -6.125 1 95.5 71 CYS B CA 1
ATOM 1633 C C . CYS B 1 71 ? 8.008 7.832 -5.082 1 95.5 71 CYS B C 1
ATOM 1635 O O . CYS B 1 71 ? 8.984 7.094 -5.227 1 95.5 71 CYS B O 1
ATOM 1637 N N . ASP B 1 72 ? 7.91 8.734 -4.129 1 95.5 72 ASP B N 1
ATOM 1638 C CA . ASP B 1 72 ? 8.961 8.859 -3.127 1 95.5 72 ASP B CA 1
ATOM 1639 C C . ASP B 1 72 ? 8.555 8.18 -1.819 1 95.5 72 ASP B C 1
ATOM 1641 O O . ASP B 1 72 ? 9.414 7.773 -1.031 1 95.5 72 ASP B O 1
ATOM 1645 N N . ALA B 1 73 ? 7.277 8.023 -1.588 1 96.12 73 ALA B N 1
ATOM 1646 C CA . ALA B 1 73 ? 6.75 7.305 -0.428 1 96.12 73 ALA B CA 1
ATOM 1647 C C . ALA B 1 73 ? 5.371 6.723 -0.724 1 96.12 73 ALA B C 1
ATOM 1649 O O . ALA B 1 73 ? 4.594 7.305 -1.483 1 96.12 73 ALA B O 1
ATOM 1650 N N . ILE B 1 74 ? 5.133 5.574 -0.186 1 97.12 74 ILE B N 1
ATOM 1651 C CA . ILE B 1 74 ? 3.793 4.996 -0.169 1 97.12 74 ILE B CA 1
ATOM 1652 C C . ILE B 1 74 ? 3.25 4.992 1.258 1 97.12 74 ILE B C 1
ATOM 1654 O O . ILE B 1 74 ? 3.771 4.285 2.125 1 97.12 74 ILE B O 1
ATOM 1658 N N . THR B 1 75 ? 2.254 5.762 1.464 1 97.5 75 THR B N 1
ATOM 1659 C CA . THR B 1 75 ? 1.655 5.891 2.789 1 97.5 75 THR B CA 1
ATOM 1660 C C . THR B 1 75 ? 0.284 5.219 2.828 1 97.5 75 THR B C 1
ATOM 1662 O O . THR B 1 75 ? -0.508 5.359 1.894 1 97.5 75 THR B O 1
ATOM 1665 N N . THR B 1 76 ? 0.049 4.5 3.893 1 97.31 76 THR B N 1
ATOM 1666 C CA . THR B 1 76 ? -1.207 3.773 4.039 1 97.31 76 THR B CA 1
ATOM 1667 C C . THR B 1 76 ? -1.896 4.145 5.348 1 97.31 76 THR B C 1
ATOM 1669 O O . THR B 1 76 ? -1.252 4.215 6.395 1 97.31 76 THR B O 1
ATOM 1672 N N . PHE B 1 77 ? -3.186 4.422 5.238 1 97.06 77 PHE B N 1
ATOM 1673 C CA . PHE B 1 77 ? -4.07 4.582 6.391 1 97.06 77 PHE B CA 1
ATOM 1674 C C . PHE B 1 77 ? -5.176 3.535 6.375 1 97.06 77 PHE B C 1
ATOM 1676 O O . PHE B 1 77 ? -5.738 3.234 5.32 1 97.06 77 PHE B O 1
ATOM 1683 N N . ILE B 1 78 ? -5.492 3.01 7.516 1 96.44 78 ILE B N 1
ATOM 1684 C CA . ILE B 1 78 ? -6.66 2.152 7.699 1 96.44 78 ILE B CA 1
ATOM 1685 C C . ILE B 1 78 ? -7.645 2.816 8.656 1 96.44 78 ILE B C 1
ATOM 1687 O O . ILE B 1 78 ? -7.293 3.139 9.797 1 96.44 78 ILE B O 1
ATOM 1691 N N . PHE B 1 79 ? -8.82 3.025 8.18 1 96.25 79 PHE B N 1
ATOM 1692 C CA . PHE B 1 79 ? -9.906 3.582 8.984 1 96.25 79 PHE B CA 1
ATOM 1693 C C . PHE B 1 79 ? -11.016 2.557 9.18 1 96.25 79 PHE B C 1
ATOM 1695 O O . PHE B 1 79 ? -11.164 1.632 8.375 1 96.25 79 PHE B O 1
ATOM 1702 N N . PRO B 1 80 ? -11.852 2.764 10.227 1 95.12 80 PRO B N 1
ATOM 1703 C CA . PRO B 1 80 ? -12.922 1.786 10.453 1 95.12 80 PRO B CA 1
ATOM 1704 C C . PRO B 1 80 ? -14.016 1.854 9.391 1 95.12 80 PRO B C 1
ATOM 1706 O O . PRO B 1 80 ? -14.727 0.869 9.164 1 95.12 80 PRO B O 1
ATOM 1709 N N . ASP B 1 81 ? -14.188 3.014 8.82 1 92.81 81 ASP B N 1
ATOM 1710 C CA . ASP B 1 81 ? -15.227 3.189 7.812 1 92.81 81 ASP B CA 1
ATOM 1711 C C . ASP B 1 81 ? -14.961 4.43 6.961 1 92.81 81 ASP B C 1
ATOM 1713 O O . ASP B 1 81 ? -14.023 5.18 7.223 1 92.81 81 ASP B O 1
ATOM 1717 N N . MET B 1 82 ? -15.789 4.586 5.961 1 92.44 82 MET B N 1
ATOM 1718 C CA . MET B 1 82 ? -15.648 5.688 5.012 1 92.44 82 MET B CA 1
ATOM 1719 C C . MET B 1 82 ? -15.875 7.031 5.695 1 92.44 82 MET B C 1
ATOM 1721 O O . MET B 1 82 ? -15.227 8.023 5.359 1 92.44 82 MET B O 1
ATOM 1725 N N . GLN B 1 83 ? -16.766 7.074 6.641 1 94.44 83 GLN B N 1
ATOM 1726 C CA . GLN B 1 83 ? -17.062 8.312 7.344 1 94.44 83 GLN B CA 1
ATOM 1727 C C . GLN B 1 83 ? -15.844 8.828 8.102 1 94.44 83 GLN B C 1
ATOM 1729 O O . GLN B 1 83 ? -15.57 10.023 8.109 1 94.44 83 GLN B O 1
ATOM 1734 N N . SER B 1 84 ? -15.164 7.902 8.711 1 96.56 84 SER B N 1
ATOM 1735 C CA . SER B 1 84 ? -13.945 8.266 9.422 1 96.56 84 SER B CA 1
ATOM 1736 C C . SER B 1 84 ? -12.906 8.867 8.484 1 96.56 84 SER B C 1
ATOM 1738 O O . SER B 1 84 ? -12.281 9.883 8.805 1 96.56 84 SER B O 1
ATOM 1740 N N . LEU B 1 85 ? -12.719 8.289 7.332 1 95.38 85 LEU B N 1
ATOM 1741 C CA . LEU B 1 85 ? -11.773 8.797 6.344 1 95.38 85 LEU B CA 1
ATOM 1742 C C . LEU B 1 85 ? -12.18 10.18 5.855 1 95.38 85 LEU B C 1
ATOM 1744 O O . LEU B 1 85 ? -11.375 11.109 5.871 1 95.38 85 LEU B O 1
ATOM 1748 N N . ILE B 1 86 ? -13.398 10.297 5.5 1 93.56 86 ILE B N 1
ATOM 1749 C CA . ILE B 1 86 ? -13.898 11.578 5.008 1 93.56 86 ILE B CA 1
ATOM 1750 C C . ILE B 1 86 ? -13.773 12.633 6.098 1 93.56 86 ILE B C 1
ATOM 1752 O O . ILE B 1 86 ? -13.375 13.773 5.828 1 93.56 86 ILE B O 1
ATOM 1756 N N . GLY B 1 87 ? -14.133 12.258 7.281 1 96.12 87 GLY B N 1
ATOM 1757 C CA . GLY B 1 87 ? -14.016 13.164 8.414 1 96.12 87 GLY B CA 1
ATOM 1758 C C . GLY B 1 87 ? -12.602 13.68 8.609 1 96.12 87 GLY B C 1
ATOM 1759 O O . GLY B 1 87 ? -12.398 14.828 9.008 1 96.12 87 GLY B O 1
ATOM 1760 N N . SER B 1 88 ? -11.625 12.836 8.359 1 96.44 88 SER B N 1
ATOM 1761 C CA . SER B 1 88 ? -10.234 13.258 8.516 1 96.44 88 SER B CA 1
ATOM 1762 C C . SER B 1 88 ? -9.867 14.328 7.496 1 96.44 88 SER B C 1
ATOM 1764 O O . SER B 1 88 ? -9.125 15.266 7.812 1 96.44 88 SER B O 1
ATOM 1766 N N . PHE B 1 89 ? -10.328 14.281 6.273 1 93.62 89 PHE B N 1
ATOM 1767 C CA . PHE B 1 89 ? -10.055 15.281 5.246 1 93.62 89 PHE B CA 1
ATOM 1768 C C . PHE B 1 89 ? -10.859 16.547 5.504 1 93.62 89 PHE B C 1
ATOM 1770 O O . PHE B 1 89 ? -10.469 17.641 5.059 1 93.62 89 PHE B O 1
ATOM 1777 N N . ALA B 1 90 ? -11.953 16.375 6.246 1 94.94 90 ALA B N 1
ATOM 1778 C CA . ALA B 1 90 ? -12.82 17.516 6.535 1 94.94 90 ALA B CA 1
ATOM 1779 C C . ALA B 1 90 ? -12.422 18.203 7.844 1 94.94 90 ALA B C 1
ATOM 1781 O O . ALA B 1 90 ? -12.977 19.234 8.203 1 94.94 90 ALA B O 1
ATOM 1782 N N . ASP B 1 91 ? -11.555 17.594 8.531 1 97.12 91 ASP B N 1
ATOM 1783 C CA . ASP B 1 91 ? -11.102 18.172 9.797 1 97.12 91 ASP B CA 1
ATOM 1784 C C . ASP B 1 91 ? -10.562 19.578 9.602 1 97.12 91 ASP B C 1
ATOM 1786 O O . ASP B 1 91 ? -9.812 19.844 8.656 1 97.12 91 ASP B O 1
ATOM 1790 N N . PRO B 1 92 ? -10.883 20.516 10.477 1 97.5 92 PRO B N 1
ATOM 1791 C CA . PRO B 1 92 ? -10.406 21.891 10.328 1 97.5 92 PRO B CA 1
ATOM 1792 C C . PRO B 1 92 ? -8.883 21.984 10.289 1 97.5 92 PRO B C 1
ATOM 1794 O O . PRO B 1 92 ? -8.336 22.859 9.609 1 97.5 92 PRO B O 1
ATOM 1797 N N . ASP B 1 93 ? -8.25 21.125 10.984 1 97.38 93 ASP B N 1
ATOM 1798 C CA . ASP B 1 93 ? -6.789 21.172 11.008 1 97.38 93 ASP B CA 1
ATOM 1799 C C . ASP B 1 93 ? -6.199 20.688 9.688 1 97.38 93 ASP B C 1
ATOM 1801 O O . ASP B 1 93 ? -5.035 20.953 9.383 1 97.38 93 ASP B O 1
ATOM 1805 N N . TYR B 1 94 ? -6.938 19.938 8.938 1 96.62 94 TYR B N 1
ATOM 1806 C CA . TYR B 1 94 ? -6.453 19.547 7.617 1 96.62 94 TYR B CA 1
ATOM 1807 C C . TYR B 1 94 ? -6.258 20.781 6.73 1 96.62 94 TYR B C 1
ATOM 1809 O O . TYR B 1 94 ? -5.168 21 6.195 1 96.62 94 TYR B O 1
ATOM 1817 N N . GLU B 1 95 ? -7.266 21.531 6.605 1 94.69 95 GLU B N 1
ATOM 1818 C CA . GLU B 1 95 ? -7.223 22.703 5.75 1 94.69 95 GLU B CA 1
ATOM 1819 C C . GLU B 1 95 ? -6.277 23.766 6.312 1 94.69 95 GLU B C 1
ATOM 1821 O O . GLU B 1 95 ? -5.57 24.438 5.559 1 94.69 95 GLU B O 1
ATOM 1826 N N . ALA B 1 96 ? -6.273 23.828 7.609 1 97.12 96 ALA B N 1
ATOM 1827 C CA . ALA B 1 96 ? -5.531 24.906 8.258 1 97.12 96 ALA B CA 1
ATOM 1828 C C . ALA B 1 96 ? -4.035 24.594 8.289 1 97.12 96 ALA B C 1
ATOM 1830 O O . ALA B 1 96 ? -3.207 25.516 8.234 1 97.12 96 ALA B O 1
ATOM 1831 N N . ARG B 1 97 ? -3.684 23.297 8.375 1 97.38 97 ARG B N 1
ATOM 1832 C CA . ARG B 1 97 ? -2.291 22.969 8.664 1 97.38 97 ARG B CA 1
ATOM 1833 C C . ARG B 1 97 ? -1.747 21.953 7.672 1 97.38 97 ARG B C 1
ATOM 1835 O O . ARG B 1 97 ? -0.676 22.156 7.094 1 97.38 97 ARG B O 1
ATOM 1842 N N . LEU B 1 98 ? -2.455 20.859 7.438 1 97.38 98 LEU B N 1
ATOM 1843 C CA . LEU B 1 98 ? -1.923 19.75 6.641 1 97.38 98 LEU B CA 1
ATOM 1844 C C . LEU B 1 98 ? -1.852 20.125 5.164 1 97.38 98 LEU B C 1
ATOM 1846 O O . LEU B 1 98 ? -0.836 19.891 4.508 1 97.38 98 LEU B O 1
ATOM 1850 N N . ALA B 1 99 ? -2.91 20.75 4.648 1 95.06 99 ALA B N 1
ATOM 1851 C CA . ALA B 1 99 ? -2.945 21.094 3.23 1 95.06 99 ALA B CA 1
ATOM 1852 C C . ALA B 1 99 ? -1.863 22.109 2.885 1 95.06 99 ALA B C 1
ATOM 1854 O O . ALA B 1 99 ? -1.078 21.891 1.956 1 95.06 99 ALA B O 1
ATOM 1855 N N . PRO B 1 100 ? -1.733 23.188 3.666 1 97 100 PRO B N 1
ATOM 1856 C CA . PRO B 1 100 ? -0.643 24.125 3.387 1 97 100 PRO B CA 1
ATOM 1857 C C . PRO B 1 100 ? 0.736 23.484 3.525 1 97 100 PRO B C 1
ATOM 1859 O O . PRO B 1 100 ? 1.649 23.812 2.76 1 97 100 PRO B O 1
ATOM 1862 N N . ASP B 1 101 ? 0.936 22.625 4.469 1 97.81 101 ASP B N 1
ATOM 1863 C CA . ASP B 1 101 ? 2.207 21.922 4.629 1 97.81 101 ASP B CA 1
ATOM 1864 C C . ASP B 1 101 ? 2.518 21.062 3.408 1 97.81 101 ASP B C 1
ATOM 1866 O O . ASP B 1 101 ? 3.65 21.047 2.92 1 97.81 101 ASP B O 1
ATOM 1870 N N . LYS B 1 102 ? 1.529 20.328 2.941 1 96.88 102 LYS B N 1
ATOM 1871 C CA . LYS B 1 102 ? 1.698 19.484 1.764 1 96.88 102 LYS B CA 1
ATOM 1872 C C . LYS B 1 102 ? 2.225 20.297 0.58 1 96.88 102 LYS B C 1
ATOM 1874 O O . LYS B 1 102 ? 3.066 19.812 -0.181 1 96.88 102 LYS B O 1
ATOM 1879 N N . ALA B 1 103 ? 1.799 21.469 0.447 1 95.69 103 ALA B N 1
ATOM 1880 C CA . ALA B 1 103 ? 2.191 22.312 -0.671 1 95.69 103 ALA B CA 1
ATOM 1881 C C . ALA B 1 103 ? 3.686 22.625 -0.629 1 95.69 103 ALA B C 1
ATOM 1883 O O . ALA B 1 103 ? 4.27 23.031 -1.635 1 95.69 103 ALA B O 1
ATOM 1884 N N . THR B 1 104 ? 4.289 22.375 0.486 1 97.06 104 THR B N 1
ATOM 1885 C CA . THR B 1 104 ? 5.699 22.734 0.619 1 97.06 104 THR B CA 1
ATOM 1886 C C . THR B 1 104 ? 6.59 21.562 0.202 1 97.06 104 THR B C 1
ATOM 1888 O O . THR B 1 104 ? 7.75 21.766 -0.162 1 97.06 104 THR B O 1
ATOM 1891 N N . PHE B 1 105 ? 6.094 20.328 0.225 1 98 105 PHE B N 1
ATOM 1892 C CA . PHE B 1 105 ? 7.004 19.219 0.009 1 98 105 PHE B CA 1
ATOM 1893 C C . PHE B 1 105 ? 6.457 18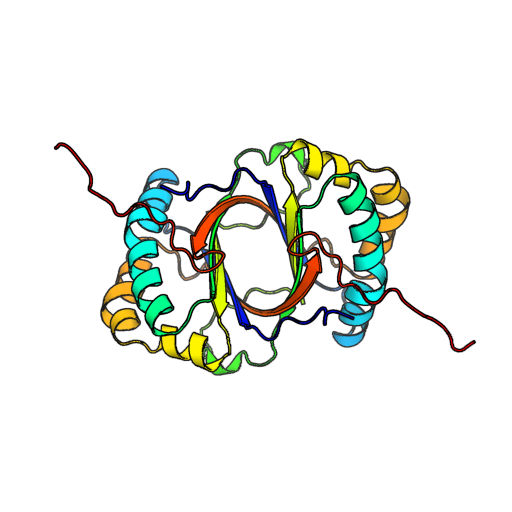.266 -1.049 1 98 105 PHE B C 1
ATOM 1895 O O . PHE B 1 105 ? 7.184 17.422 -1.566 1 98 105 PHE B O 1
ATOM 1902 N N . CYS B 1 106 ? 5.234 18.375 -1.346 1 97.12 106 CYS B N 1
ATOM 1903 C CA . CYS B 1 106 ? 4.574 17.375 -2.178 1 97.12 106 CYS B CA 1
ATOM 1904 C C . CYS B 1 106 ? 4.285 17.922 -3.57 1 97.12 106 CYS B C 1
ATOM 1906 O O . CYS B 1 106 ? 3.801 19.047 -3.709 1 97.12 106 CYS B O 1
ATOM 1908 N N . ASN B 1 107 ? 4.637 17.188 -4.625 1 97.06 107 ASN B N 1
ATOM 1909 C CA . ASN B 1 107 ? 4.164 17.453 -5.98 1 97.06 107 ASN B CA 1
ATOM 1910 C C . ASN B 1 107 ? 2.742 16.938 -6.184 1 97.06 107 ASN B C 1
ATOM 1912 O O . ASN B 1 107 ? 2.537 15.75 -6.457 1 97.06 107 ASN B O 1
ATOM 1916 N N . ARG B 1 108 ? 1.857 17.781 -6.133 1 93 108 ARG B N 1
ATOM 1917 C CA . ARG B 1 108 ? 0.451 17.391 -6.129 1 93 108 ARG B CA 1
ATOM 1918 C C . ARG B 1 108 ? 0.035 16.828 -7.484 1 93 108 ARG B C 1
ATOM 1920 O O . ARG B 1 108 ? -0.873 16 -7.566 1 93 108 ARG B O 1
ATOM 1927 N N . LEU B 1 109 ? 0.713 17.219 -8.484 1 92.88 109 LEU B N 1
ATOM 1928 C CA . LEU B 1 109 ? 0.361 16.797 -9.836 1 92.88 109 LEU B CA 1
ATOM 1929 C C . LEU B 1 109 ? 0.811 15.352 -10.078 1 92.88 109 LEU B C 1
ATOM 1931 O O . LEU B 1 109 ? 0.251 14.656 -10.922 1 92.88 109 LEU B O 1
ATOM 1935 N N . LYS B 1 110 ? 1.75 14.938 -9.305 1 94.75 110 LYS B N 1
ATOM 1936 C CA . LYS B 1 110 ? 2.301 13.602 -9.484 1 94.75 110 LYS B CA 1
ATOM 1937 C C . LYS B 1 110 ? 1.756 12.633 -8.438 1 94.75 110 LYS B C 1
ATOM 1939 O O . LYS B 1 110 ? 1.725 11.422 -8.656 1 94.75 110 LYS B O 1
ATOM 1944 N N . SER B 1 111 ? 1.415 13.148 -7.289 1 96.25 111 SER B N 1
ATOM 1945 C CA . SER B 1 111 ? 0.922 12.305 -6.207 1 96.25 111 SER B CA 1
ATOM 1946 C C . SER B 1 111 ? -0.477 11.781 -6.508 1 96.25 111 SER B C 1
ATOM 1948 O O . SER B 1 111 ? -1.271 12.453 -7.168 1 96.25 111 SER B O 1
ATOM 1950 N N . GLN B 1 112 ? -0.744 10.586 -6.055 1 95.31 112 GLN B N 1
ATOM 1951 C CA . GLN B 1 112 ? -2.02 9.914 -6.281 1 95.31 112 GLN B CA 1
ATOM 1952 C C . GLN B 1 112 ? -2.514 9.219 -5.016 1 95.31 112 GLN B C 1
ATOM 1954 O O . GLN B 1 112 ? -1.739 9 -4.082 1 95.31 112 GLN B O 1
ATOM 1959 N N . PHE B 1 113 ? -3.766 8.898 -5.051 1 93.62 113 PHE B N 1
ATOM 1960 C CA . PHE B 1 113 ? -4.273 8.148 -3.912 1 93.62 113 PHE B CA 1
ATOM 1961 C C . PHE B 1 113 ? -5.355 7.168 -4.348 1 93.62 113 PHE B C 1
ATOM 1963 O O . PHE B 1 113 ? -5.855 7.25 -5.473 1 93.62 113 PHE B O 1
ATOM 1970 N N . ALA B 1 114 ? -5.641 6.191 -3.496 1 93.75 114 ALA B N 1
ATOM 1971 C CA . ALA B 1 114 ? -6.691 5.191 -3.676 1 93.75 114 ALA B CA 1
ATOM 1972 C C . ALA B 1 114 ? -7.434 4.934 -2.367 1 93.75 114 ALA B C 1
ATOM 1974 O O . ALA B 1 114 ? -6.84 5 -1.288 1 93.75 114 ALA B O 1
ATOM 1975 N N . VAL B 1 115 ? -8.68 4.715 -2.557 1 93.56 115 VAL B N 1
ATOM 1976 C CA . VAL B 1 115 ? -9.516 4.203 -1.477 1 93.56 115 VAL B CA 1
ATOM 1977 C C . VAL B 1 115 ? -10.023 2.807 -1.833 1 93.56 115 VAL B C 1
ATOM 1979 O O . VAL B 1 115 ? -10.516 2.58 -2.943 1 93.56 115 VAL B O 1
ATOM 1982 N N . SER B 1 116 ? -9.867 1.927 -0.829 1 93.12 116 SER B N 1
ATOM 1983 C CA . SER B 1 116 ? -10.133 0.533 -1.169 1 93.12 116 SER B CA 1
ATOM 1984 C C . SER B 1 116 ? -10.742 -0.218 0.013 1 93.12 116 SER B C 1
ATOM 1986 O O . SER B 1 116 ? -10.539 0.165 1.168 1 93.12 116 SER B O 1
ATOM 1988 N N . ASP B 1 117 ? -11.484 -1.232 -0.443 1 89.12 117 ASP B N 1
ATOM 1989 C CA . ASP B 1 117 ? -11.727 -2.322 0.498 1 89.12 117 ASP B CA 1
ATOM 1990 C C . ASP B 1 117 ? -10.562 -3.311 0.502 1 89.12 117 ASP B C 1
ATOM 1992 O O . ASP B 1 117 ? -9.945 -3.553 -0.536 1 89.12 117 ASP B O 1
ATOM 1996 N N . GLU B 1 118 ? -10.266 -3.822 1.678 1 88.56 118 GLU B N 1
ATOM 1997 C CA . GLU B 1 118 ? -9.133 -4.73 1.756 1 88.56 118 GLU B CA 1
ATOM 1998 C C . GLU B 1 118 ? -9.562 -6.121 2.215 1 88.56 118 GLU B C 1
ATOM 2000 O O . GLU B 1 118 ? -10.359 -6.254 3.146 1 88.56 118 GLU B O 1
ATOM 2005 N N . PHE B 1 119 ? -8.953 -7.062 1.474 1 85.31 119 PHE B N 1
ATOM 2006 C CA . PHE B 1 119 ? -9 -8.477 1.823 1 85.31 119 PHE B CA 1
ATOM 2007 C C . PHE B 1 119 ? -7.648 -8.961 2.328 1 85.31 119 PHE B C 1
ATOM 2009 O O . PHE B 1 119 ? -6.629 -8.766 1.664 1 85.31 119 PHE B O 1
ATOM 2016 N N . SER B 1 120 ? -7.781 -9.531 3.555 1 88.75 120 SER B N 1
ATOM 2017 C CA . SER B 1 120 ? -6.547 -10.125 4.059 1 88.75 120 SER B CA 1
ATOM 2018 C C . SER B 1 120 ? -6.418 -11.578 3.625 1 88.75 120 SER B C 1
ATOM 2020 O O . SER B 1 120 ? -7.367 -12.359 3.748 1 88.75 120 SER B O 1
ATOM 2022 N N . VAL B 1 121 ? -5.328 -11.898 3.104 1 91.75 121 VAL B N 1
ATOM 2023 C CA . VAL B 1 121 ? -5.035 -13.281 2.744 1 91.75 121 VAL B CA 1
ATOM 2024 C C . VAL B 1 121 ? -4.211 -13.938 3.85 1 91.75 121 VAL B C 1
ATOM 2026 O O . VAL B 1 121 ? -4.488 -15.07 4.25 1 91.75 121 VAL B O 1
ATOM 2029 N N . VAL B 1 122 ? -3.24 -13.25 4.344 1 92.31 122 VAL B N 1
ATOM 2030 C CA . VAL B 1 122 ? -2.455 -13.625 5.512 1 92.31 122 VAL B CA 1
ATOM 2031 C C . VAL B 1 122 ? -2.385 -12.453 6.492 1 92.31 122 VAL B C 1
ATOM 2033 O O . VAL B 1 122 ? -2.021 -11.336 6.109 1 92.31 122 VAL B O 1
ATOM 2036 N N . ALA B 1 123 ? -2.717 -12.68 7.734 1 88.06 123 ALA B N 1
ATOM 2037 C CA . ALA B 1 123 ? -2.611 -11.688 8.797 1 88.06 123 ALA B CA 1
ATOM 2038 C C . ALA B 1 123 ? -2.496 -12.352 10.164 1 88.06 123 ALA B C 1
ATOM 2040 O O . ALA B 1 123 ? -3.168 -13.352 10.43 1 88.06 123 ALA B O 1
ATOM 2041 N N . ASP B 1 124 ? -1.62 -11.758 11 1 85.25 124 ASP B N 1
ATOM 2042 C CA . ASP B 1 124 ? -1.491 -12.211 12.383 1 85.25 124 ASP B CA 1
ATOM 2043 C C . ASP B 1 124 ? -1.224 -13.719 12.445 1 85.25 124 ASP B C 1
ATOM 2045 O O . ASP B 1 124 ? -1.833 -14.43 13.242 1 85.25 124 ASP B O 1
ATOM 2049 N N . GLY B 1 125 ? -0.539 -14.195 11.562 1 84.81 125 GLY B N 1
ATOM 2050 C CA . GLY B 1 125 ? -0.127 -15.594 11.539 1 84.81 125 GLY B CA 1
ATOM 2051 C C . GLY B 1 125 ? -1.203 -16.531 11.008 1 84.81 125 GLY B C 1
ATOM 2052 O O . GLY B 1 125 ? -1.046 -17.75 11.047 1 84.81 125 GLY B O 1
ATOM 2053 N N . GLN B 1 126 ? -2.279 -15.953 10.531 1 87.31 126 GLN B N 1
ATOM 2054 C CA . GLN B 1 126 ? -3.393 -16.75 10.031 1 87.31 126 GLN B CA 1
ATOM 2055 C C . GLN B 1 126 ? -3.607 -16.531 8.539 1 87.31 126 GLN B C 1
ATOM 2057 O O . GLN B 1 126 ? -3.422 -15.422 8.039 1 87.31 126 GLN B O 1
ATOM 2062 N N . GLU B 1 127 ? -4.078 -17.609 7.855 1 88 127 GLU B N 1
ATOM 2063 C CA . GLU B 1 127 ? -4.484 -17.531 6.453 1 88 127 GLU B CA 1
ATOM 2064 C C . GLU B 1 127 ? -6 -17.469 6.32 1 88 127 GLU B C 1
ATOM 2066 O O . GLU B 1 127 ? -6.723 -18.156 7.039 1 88 127 GLU B O 1
ATOM 2071 N N . TYR B 1 128 ? -6.516 -16.578 5.43 1 80.25 128 TYR B N 1
ATOM 2072 C CA . TYR B 1 128 ? -7.949 -16.359 5.316 1 80.25 128 TYR B CA 1
ATOM 2073 C C . TYR B 1 128 ? -8.453 -16.734 3.93 1 80.25 128 TYR B C 1
ATOM 2075 O O . TYR B 1 128 ? -9.633 -16.531 3.613 1 80.25 128 TYR B O 1
ATOM 2083 N N . MET B 1 129 ? -7.879 -17.203 3.109 1 69.81 129 MET B N 1
ATOM 2084 C CA . MET B 1 129 ? -8.344 -17.469 1.752 1 69.81 129 MET B CA 1
ATOM 2085 C C . MET B 1 129 ? -9.359 -18.609 1.741 1 69.81 129 MET B C 1
ATOM 2087 O O . MET B 1 129 ? -9.273 -19.531 2.557 1 69.81 129 MET B O 1
ATOM 2091 N N . LYS B 1 130 ? -10.68 -18.094 1.083 1 52.5 130 LYS B N 1
ATOM 2092 C CA . LYS B 1 130 ? -11.609 -19.188 0.812 1 52.5 130 LYS B CA 1
ATOM 2093 C C . LYS B 1 130 ? -10.938 -20.297 0.017 1 52.5 130 LYS B C 1
ATOM 2095 O O . LYS B 1 130 ? -10.258 -20.031 -0.978 1 52.5 130 LYS B O 1
ATOM 2100 N N . ARG B 1 131 ? -10.508 -21.234 0.577 1 45.75 131 ARG B N 1
ATOM 2101 C CA . ARG B 1 131 ? -10.281 -22.328 -0.362 1 45.75 131 ARG B CA 1
ATOM 2102 C C . ARG B 1 131 ? -11.445 -22.469 -1.329 1 45.75 131 ARG B C 1
ATOM 2104 O O . ARG B 1 131 ? -12.602 -22.234 -0.959 1 45.75 131 ARG B O 1
ATOM 2111 N N . GLY B 1 132 ? -11.453 -22.359 -2.553 1 35.53 132 GLY B N 1
ATOM 2112 C CA . GLY B 1 132 ? -12.57 -22.75 -3.404 1 35.53 132 GLY B CA 1
ATOM 2113 C C . GLY B 1 132 ? -13.672 -23.469 -2.656 1 35.53 132 GLY B C 1
ATOM 2114 O O . GLY B 1 132 ? -14.672 -22.875 -2.264 1 35.53 132 GLY B O 1
ATOM 2115 N N . SER B 1 133 ? -13.953 -24.906 -3.113 1 33.78 133 SER B N 1
ATOM 2116 C CA . SER B 1 133 ? -15.039 -25.875 -3.039 1 33.78 133 SER B CA 1
ATOM 2117 C C . SER B 1 133 ? -15.273 -26.328 -1.604 1 33.78 133 SER B C 1
ATOM 2119 O O . SER B 1 133 ? -15.766 -27.438 -1.374 1 33.78 133 SER B O 1
ATOM 2121 N N . GLU B 1 134 ? -15.297 -26 -0.423 1 35.16 134 GLU B N 1
ATOM 2122 C CA . GLU B 1 134 ? -16.5 -26.594 0.153 1 35.16 134 GLU B CA 1
ATOM 2123 C C . GLU B 1 134 ? -17.75 -26.094 -0.546 1 35.16 134 GLU B C 1
ATOM 2125 O O . GLU B 1 134 ? -18.219 -24.984 -0.266 1 35.16 134 GLU B O 1
ATOM 2130 N N . PHE B 1 135 ? -18.125 -26.219 -1.909 1 26.61 135 PHE B N 1
ATOM 2131 C CA . PHE B 1 135 ? -19.312 -26.625 -2.629 1 26.61 135 PHE B CA 1
ATOM 2132 C C . PHE B 1 135 ? -20.281 -27.375 -1.71 1 26.61 135 PHE B C 1
ATOM 2134 O O . PHE B 1 135 ? -19.875 -27.859 -0.651 1 26.61 135 PHE B O 1
ATOM 2141 N N . LEU B 1 136 ? -21.422 -28.297 -2.387 1 27.17 136 LEU B N 1
ATOM 2142 C CA . LEU B 1 136 ? -22.531 -29.188 -2.053 1 27.17 136 LEU B CA 1
ATOM 2143 C C . LEU B 1 136 ? -22.062 -30.359 -1.208 1 27.17 136 LEU B C 1
ATOM 2145 O O . LEU B 1 136 ? -21.266 -31.172 -1.672 1 27.17 136 LEU B O 1
ATOM 2149 N N . GLY B 1 137 ? -21.344 -30.594 -0.119 1 19.84 137 GLY B N 1
ATOM 2150 C CA . GLY B 1 137 ? -22.172 -31.594 0.561 1 19.84 137 GLY B CA 1
ATOM 2151 C C . GLY B 1 137 ? -23.484 -31.016 1.086 1 19.84 137 GLY B C 1
ATOM 2152 O O . GLY B 1 137 ? -23.578 -29.828 1.342 1 19.84 137 GLY B O 1
#

Organism: Hypocrea jecorina (strain QM6a) (NCBI:txid431241)

pLDDT: mean 87.09, std 17.3, range [18.78, 98.0]

Radius of gyration: 18.86 Å; Cα contacts (8 Å, |Δi|>4): 506; chains: 2; bounding box: 41×56×52 Å

Solvent-accessible surface area (backbone atoms only — not comparable to full-atom values): 14630 Å² total; per-residue (Å²): 119,72,69,30,60,47,82,38,28,36,37,39,32,40,38,23,59,26,89,89,59,49,72,65,57,38,50,49,44,48,61,70,50,49,43,58,56,49,46,57,48,33,54,79,35,50,52,55,29,30,34,42,27,36,66,46,86,68,57,73,81,62,48,91,78,54,45,60,58,89,50,54,31,42,34,39,37,32,20,63,34,66,65,30,51,52,47,34,68,66,32,69,59,30,65,70,45,49,52,60,52,43,68,73,43,40,26,72,90,70,25,29,31,45,50,21,42,37,32,39,39,28,49,91,87,40,76,27,64,78,63,78,74,84,62,82,124,121,72,70,29,61,48,82,37,28,34,37,40,33,40,38,23,58,27,90,89,60,49,73,66,58,40,50,51,44,45,62,70,48,47,42,58,55,50,47,58,48,32,54,78,34,49,50,54,31,29,34,42,27,35,66,44,88,68,57,71,81,62,46,89,79,55,47,61,58,89,50,55,29,42,35,40,37,31,20,63,35,67,64,30,52,52,48,34,69,64,32,69,58,30,66,70,46,49,51,60,51,42,67,73,44,40,26,70,90,69,25,28,31,44,51,21,41,38,32,41,40,28,48,92,86,39,77,27,66,77,65,81,70,88,64,89,121